Protein AF-A0A7S2LQ22-F1 (afdb_monomer_lite)

Organism: NCBI:txid1333877

Structure (mmCIF, N/CA/C/O backbone):
data_AF-A0A7S2LQ22-F1
#
_entry.id   AF-A0A7S2LQ22-F1
#
loop_
_atom_site.group_PDB
_atom_site.id
_atom_site.type_symbol
_atom_site.label_atom_id
_atom_site.label_alt_id
_atom_site.label_comp_id
_atom_site.label_asym_id
_atom_site.label_entity_id
_atom_site.label_seq_id
_atom_site.pdbx_PDB_ins_code
_atom_site.Cartn_x
_atom_site.Cartn_y
_atom_site.Cartn_z
_atom_site.occupancy
_atom_site.B_iso_or_equiv
_atom_site.auth_seq_id
_atom_site.auth_comp_id
_atom_site.auth_asym_id
_atom_site.auth_atom_id
_atom_site.pdbx_PDB_model_num
ATOM 1 N N . SER A 1 1 ? 17.410 -43.549 30.456 1.00 51.75 1 SER A N 1
ATOM 2 C CA . SER A 1 1 ? 17.381 -44.488 29.316 1.00 51.75 1 SER A CA 1
ATOM 3 C C . SER A 1 1 ? 17.413 -43.729 27.994 1.00 51.75 1 SER A C 1
ATOM 5 O O . SER A 1 1 ? 16.433 -43.085 27.646 1.00 51.75 1 SER A O 1
ATOM 7 N N . ARG A 1 2 ? 18.562 -43.700 27.299 1.00 40.56 2 ARG A N 1
ATOM 8 C CA . ARG A 1 2 ? 18.743 -43.006 26.007 1.00 40.56 2 ARG A CA 1
ATOM 9 C C . ARG A 1 2 ? 18.537 -44.000 24.862 1.00 40.56 2 ARG A C 1
ATOM 11 O O . ARG A 1 2 ? 19.305 -44.945 24.736 1.00 40.56 2 ARG A O 1
ATOM 18 N N . VAL A 1 3 ? 17.519 -43.774 24.034 1.00 49.09 3 VAL A N 1
ATOM 19 C CA . VAL A 1 3 ? 17.229 -44.588 22.845 1.00 49.09 3 VAL A CA 1
ATOM 20 C C . VAL A 1 3 ? 17.993 -44.007 21.654 1.00 49.09 3 VAL A C 1
ATOM 22 O O . VAL A 1 3 ? 17.661 -42.935 21.148 1.00 49.09 3 VAL A O 1
ATOM 25 N N . ALA A 1 4 ? 19.043 -44.702 21.218 1.00 48.47 4 ALA A N 1
ATOM 26 C CA . ALA A 1 4 ? 19.794 -44.368 20.015 1.00 48.47 4 ALA A CA 1
ATOM 27 C C . ALA A 1 4 ? 18.997 -44.796 18.769 1.00 48.47 4 ALA A C 1
ATOM 29 O O . ALA A 1 4 ? 18.819 -45.983 18.509 1.00 48.47 4 ALA A O 1
ATOM 30 N N . ARG A 1 5 ? 18.504 -43.830 17.983 1.00 52.47 5 ARG A N 1
ATOM 31 C CA . ARG A 1 5 ? 17.886 -44.100 16.674 1.00 52.47 5 ARG A CA 1
ATOM 32 C C . ARG A 1 5 ? 18.973 -44.302 15.618 1.00 52.47 5 ARG A C 1
ATOM 34 O O . ARG A 1 5 ? 19.646 -43.350 15.221 1.00 52.47 5 ARG A O 1
ATOM 41 N N . ALA A 1 6 ? 19.109 -45.541 15.152 1.00 53.66 6 ALA A N 1
ATOM 42 C CA . ALA A 1 6 ? 19.945 -45.910 14.018 1.00 53.66 6 ALA A CA 1
ATOM 43 C C . ALA A 1 6 ? 19.446 -45.221 12.734 1.00 53.66 6 ALA A C 1
ATOM 45 O O . ALA A 1 6 ? 18.286 -45.352 12.340 1.00 53.66 6 ALA A O 1
ATOM 46 N N . ARG A 1 7 ? 20.327 -44.456 12.082 1.00 56.34 7 ARG A N 1
ATOM 47 C CA . ARG A 1 7 ? 20.060 -43.831 10.782 1.00 56.34 7 ARG A CA 1
ATOM 48 C C . ARG A 1 7 ? 20.244 -44.880 9.686 1.00 56.34 7 ARG A C 1
ATOM 50 O O . ARG A 1 7 ? 21.372 -45.263 9.384 1.00 56.34 7 ARG A O 1
ATOM 57 N N . GLY A 1 8 ? 19.136 -45.332 9.100 1.00 59.38 8 GLY A N 1
ATOM 58 C CA . GLY A 1 8 ? 19.136 -46.225 7.942 1.00 59.38 8 GLY A CA 1
ATOM 59 C C . GLY A 1 8 ? 19.856 -45.586 6.753 1.00 59.38 8 GLY A C 1
ATOM 60 O O . GLY A 1 8 ? 19.460 -44.524 6.268 1.00 59.38 8 GLY A O 1
ATOM 61 N N . ARG A 1 9 ? 20.937 -46.227 6.300 1.00 55.50 9 ARG A N 1
ATOM 62 C CA . ARG A 1 9 ? 21.641 -45.873 5.065 1.00 55.50 9 ARG A CA 1
ATOM 63 C C . ARG A 1 9 ? 20.739 -46.222 3.882 1.00 55.50 9 ARG A C 1
ATOM 65 O O . ARG A 1 9 ? 20.294 -47.360 3.763 1.00 55.50 9 ARG A O 1
ATOM 72 N N . ARG A 1 10 ? 20.454 -45.244 3.019 1.00 58.12 10 ARG A N 1
ATOM 73 C CA . ARG A 1 10 ? 19.756 -45.499 1.753 1.00 58.12 10 ARG A CA 1
ATOM 74 C C . ARG A 1 10 ? 20.668 -46.305 0.819 1.00 58.12 10 ARG A C 1
ATOM 76 O O . ARG A 1 10 ? 21.851 -45.969 0.732 1.00 58.12 10 ARG A O 1
ATOM 83 N N . PRO A 1 11 ? 20.140 -47.325 0.125 1.00 67.94 11 PRO A N 1
ATOM 84 C CA . PRO A 1 11 ? 20.905 -48.076 -0.860 1.00 67.94 11 PRO A CA 1
ATOM 85 C C . PRO A 1 11 ? 21.249 -47.204 -2.083 1.00 67.94 11 PRO A C 1
ATOM 87 O O . PRO A 1 11 ? 20.520 -46.251 -2.388 1.00 67.94 11 PRO A O 1
ATOM 90 N N . PRO A 1 12 ? 22.363 -47.505 -2.774 1.00 66.88 12 PRO A N 1
ATOM 91 C CA . PRO A 1 12 ? 22.791 -46.779 -3.964 1.00 66.88 12 PRO A CA 1
ATOM 92 C C . PRO A 1 12 ? 21.793 -46.962 -5.115 1.00 66.88 12 PRO A C 1
ATOM 94 O O . PRO A 1 12 ? 21.269 -48.052 -5.340 1.00 66.88 12 PRO A O 1
ATOM 97 N N . ARG A 1 13 ? 21.525 -45.871 -5.842 1.00 64.69 13 ARG A N 1
ATOM 98 C CA . ARG A 1 13 ? 20.718 -45.883 -7.070 1.00 64.69 13 ARG A CA 1
ATOM 99 C C . ARG A 1 13 ? 21.452 -46.663 -8.160 1.00 64.69 13 ARG A C 1
ATOM 101 O O . ARG A 1 13 ? 22.633 -46.414 -8.394 1.00 64.69 13 ARG A O 1
ATOM 108 N N . ALA A 1 14 ? 20.732 -47.564 -8.822 1.00 69.25 14 ALA A N 1
ATOM 109 C CA . ALA A 1 14 ? 21.214 -48.261 -10.007 1.00 69.25 14 ALA A CA 1
ATOM 110 C C . ALA A 1 14 ? 21.459 -47.268 -11.165 1.00 69.25 14 ALA A C 1
ATOM 112 O O . ALA A 1 14 ? 20.721 -46.284 -11.274 1.00 69.25 14 ALA A O 1
ATOM 113 N 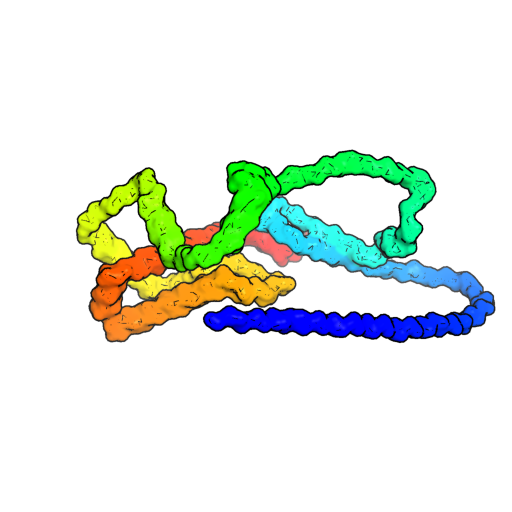N . PRO A 1 15 ? 22.484 -47.498 -12.003 1.00 70.88 15 PRO A N 1
ATOM 114 C CA . PRO A 1 15 ? 22.757 -46.680 -13.179 1.00 70.88 15 PRO A CA 1
ATOM 115 C C . PRO A 1 15 ? 21.704 -46.909 -14.272 1.00 70.88 15 PRO A C 1
ATOM 117 O O . PRO A 1 15 ? 21.316 -48.045 -14.546 1.00 70.88 15 PRO A O 1
ATOM 120 N N . ASP A 1 16 ? 21.257 -45.818 -14.896 1.00 69.06 16 ASP A N 1
ATOM 121 C CA . ASP A 1 16 ? 20.294 -45.849 -15.997 1.00 69.06 16 ASP A CA 1
ATOM 122 C C . ASP A 1 16 ? 20.891 -46.527 -17.250 1.00 69.06 16 ASP A C 1
ATOM 124 O O . ASP A 1 16 ? 22.066 -46.311 -17.572 1.00 69.06 16 ASP A O 1
ATOM 128 N N . PRO A 1 17 ? 20.104 -47.323 -17.997 1.00 68.38 17 PRO A N 1
ATOM 129 C CA . PRO A 1 17 ? 20.570 -47.981 -19.210 1.00 68.38 17 PRO A CA 1
ATOM 130 C C . PRO A 1 17 ? 20.819 -46.972 -20.340 1.00 68.38 17 PRO A C 1
ATOM 132 O O . PRO A 1 17 ? 19.957 -46.172 -20.713 1.00 68.38 17 PRO A O 1
ATOM 135 N N . VAL A 1 18 ? 22.018 -47.058 -20.916 1.00 66.06 18 VAL A N 1
ATOM 136 C CA . VAL A 1 18 ? 22.476 -46.278 -22.070 1.00 66.06 18 VAL A CA 1
ATOM 137 C C . VAL A 1 18 ? 21.613 -46.612 -23.291 1.00 66.06 18 VAL A C 1
ATOM 139 O O . VAL A 1 18 ? 21.578 -47.751 -23.753 1.00 66.06 18 VAL A O 1
ATOM 142 N N . ARG A 1 19 ? 20.905 -45.611 -23.829 1.00 62.31 19 ARG A N 1
ATOM 143 C CA . ARG A 1 19 ? 20.154 -45.741 -25.087 1.00 62.31 19 ARG A CA 1
ATOM 144 C C . ARG A 1 19 ? 21.118 -45.834 -26.280 1.00 62.31 19 ARG A C 1
ATOM 146 O O . ARG A 1 19 ? 21.998 -44.981 -26.392 1.00 62.31 19 ARG A O 1
ATOM 153 N N . PRO A 1 20 ? 20.932 -46.788 -27.208 1.00 56.88 20 PRO A N 1
ATOM 154 C CA . PRO A 1 20 ? 21.746 -46.873 -28.413 1.00 56.88 20 PRO A CA 1
ATOM 155 C C . PRO A 1 20 ? 21.429 -45.724 -29.380 1.00 56.88 20 PRO A C 1
ATOM 157 O O . PRO A 1 20 ? 20.271 -45.449 -29.705 1.00 56.88 20 PRO A O 1
ATOM 160 N N . LEU A 1 21 ? 22.488 -45.064 -29.852 1.00 52.94 21 LEU A N 1
ATOM 161 C CA . LEU A 1 21 ? 22.457 -44.086 -30.934 1.00 52.94 21 LEU A CA 1
ATOM 162 C C . LEU A 1 21 ? 22.113 -44.804 -32.244 1.00 52.94 21 LEU A C 1
ATOM 164 O O . LEU A 1 21 ? 22.942 -45.488 -32.838 1.00 52.94 21 LEU A O 1
ATOM 168 N N . GLY A 1 22 ? 20.867 -44.652 -32.689 1.00 50.84 22 GLY A N 1
ATOM 169 C CA . GLY A 1 22 ? 20.432 -45.102 -34.005 1.00 50.84 22 GLY A CA 1
ATOM 170 C C . GLY A 1 22 ? 21.123 -44.299 -35.105 1.00 50.84 22 GLY A C 1
ATOM 171 O O . GLY A 1 22 ? 20.727 -43.173 -35.403 1.00 50.84 22 GLY A O 1
ATOM 172 N N . VAL A 1 23 ? 22.136 -44.898 -35.728 1.00 55.28 23 VAL A N 1
ATOM 173 C CA . VAL A 1 23 ? 22.761 -44.416 -36.962 1.00 55.28 23 VAL A CA 1
ATOM 174 C C . VAL A 1 23 ? 21.763 -44.608 -38.104 1.00 55.28 23 VAL A C 1
ATOM 176 O O . VAL A 1 23 ? 21.587 -45.706 -38.626 1.00 55.28 23 VAL A O 1
ATOM 179 N N . ARG A 1 24 ? 21.070 -43.535 -38.495 1.00 50.53 24 ARG A N 1
ATOM 180 C CA . ARG A 1 24 ? 20.314 -43.491 -39.753 1.00 50.53 24 ARG A CA 1
ATOM 181 C C . ARG A 1 24 ? 21.223 -42.956 -40.851 1.00 50.53 24 ARG A C 1
ATOM 183 O O . ARG A 1 24 ? 21.415 -41.749 -40.967 1.00 50.53 24 ARG A O 1
ATOM 190 N N . GLY A 1 25 ? 21.754 -43.867 -41.662 1.00 49.75 25 GLY A N 1
ATOM 191 C CA . GLY A 1 25 ? 22.365 -43.532 -42.943 1.00 49.75 25 GLY A CA 1
ATOM 192 C C . GLY A 1 25 ? 21.329 -42.897 -43.871 1.00 49.75 25 GLY A C 1
ATOM 193 O O . GLY A 1 25 ? 20.278 -43.482 -44.134 1.00 49.75 25 GLY A O 1
ATOM 194 N N . ARG A 1 26 ? 21.612 -41.687 -44.358 1.00 46.59 26 ARG A N 1
ATOM 195 C CA . ARG A 1 26 ? 20.915 -41.100 -45.505 1.00 46.59 26 ARG A CA 1
ATOM 196 C C . ARG A 1 26 ? 21.861 -41.097 -46.692 1.00 46.59 26 ARG A C 1
ATOM 198 O O . ARG A 1 26 ? 22.950 -40.535 -46.629 1.00 46.59 26 ARG A O 1
ATOM 205 N N . ALA A 1 27 ? 21.408 -41.760 -47.748 1.00 47.09 27 ALA A N 1
ATOM 206 C CA . ALA A 1 27 ? 22.045 -41.826 -49.046 1.00 47.09 27 ALA A CA 1
ATOM 207 C C . ALA A 1 27 ? 22.253 -40.421 -49.633 1.00 47.09 27 ALA A C 1
ATOM 209 O O . ALA A 1 27 ? 21.374 -39.559 -49.568 1.00 47.09 27 ALA A O 1
ATOM 210 N N . ALA A 1 28 ? 23.431 -40.217 -50.214 1.00 54.66 28 ALA A N 1
ATOM 211 C CA . ALA A 1 28 ? 23.800 -39.017 -50.940 1.00 54.66 28 ALA A CA 1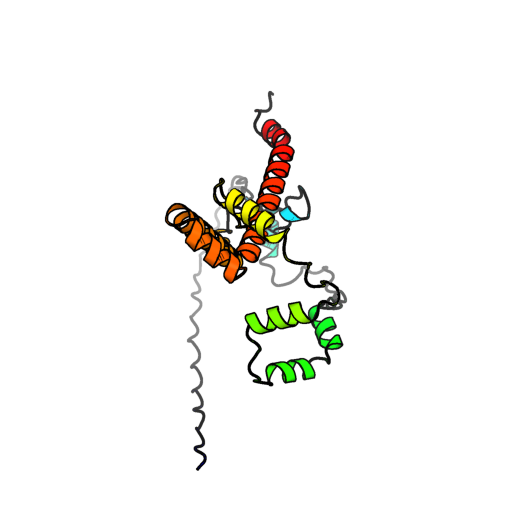
ATOM 212 C C . ALA A 1 28 ? 23.161 -39.033 -52.336 1.00 54.66 28 ALA A C 1
ATOM 214 O O . ALA A 1 28 ? 23.692 -39.626 -53.272 1.00 54.66 28 ALA A O 1
ATOM 215 N N . THR A 1 29 ? 22.033 -38.349 -52.498 1.00 49.75 29 THR A N 1
ATOM 216 C CA . THR A 1 29 ? 21.549 -37.931 -53.818 1.00 49.75 29 THR A CA 1
ATOM 217 C C . THR A 1 29 ? 22.242 -36.630 -54.214 1.00 49.75 29 THR A C 1
ATOM 219 O O . THR A 1 29 ? 21.947 -35.564 -53.673 1.00 49.75 29 THR A O 1
ATOM 222 N N . ARG A 1 30 ? 23.169 -36.724 -55.176 1.00 52.97 30 ARG A N 1
ATOM 223 C CA . ARG A 1 30 ? 23.654 -35.597 -55.987 1.00 52.97 30 ARG A CA 1
ATOM 224 C C . ARG A 1 30 ? 22.471 -35.047 -56.796 1.00 52.97 30 ARG A C 1
ATOM 226 O O . ARG A 1 30 ? 22.134 -35.588 -57.840 1.00 52.97 30 ARG A O 1
ATOM 233 N N . GLY A 1 31 ? 21.835 -33.997 -56.288 1.00 41.50 31 GLY A N 1
ATOM 234 C CA . GLY A 1 31 ? 20.813 -33.211 -56.980 1.00 41.50 31 GLY A CA 1
ATOM 235 C C . GLY A 1 31 ? 21.253 -31.751 -57.014 1.00 41.50 31 GLY A C 1
ATOM 236 O O . GLY A 1 31 ? 21.783 -31.251 -56.024 1.00 41.50 31 GLY A O 1
ATOM 237 N N . GLY A 1 32 ? 21.121 -31.114 -58.176 1.00 43.34 32 GLY A N 1
ATOM 238 C CA . GLY A 1 32 ? 21.743 -29.838 -58.521 1.00 43.34 32 GLY A CA 1
ATOM 239 C C . GLY A 1 32 ? 21.498 -28.684 -57.545 1.00 43.34 32 GLY A C 1
ATOM 240 O O . GLY A 1 32 ? 20.493 -28.624 -56.837 1.00 43.34 32 GLY A O 1
ATOM 241 N N . ARG A 1 33 ? 22.438 -27.729 -57.557 1.00 47.06 33 ARG A N 1
ATOM 242 C CA . ARG A 1 33 ? 22.305 -26.401 -56.943 1.00 47.06 33 ARG A CA 1
ATOM 243 C C . ARG A 1 33 ? 21.147 -25.652 -57.609 1.00 47.06 33 ARG A C 1
ATOM 245 O O . ARG A 1 33 ? 21.350 -24.833 -58.497 1.00 47.06 33 ARG A O 1
ATOM 252 N N . VAL A 1 34 ? 19.932 -25.914 -57.153 1.00 47.34 34 VAL A N 1
ATOM 253 C CA . VAL A 1 34 ? 18.860 -24.928 -57.227 1.00 47.34 34 VAL A CA 1
ATOM 254 C C . VAL A 1 34 ? 19.227 -23.888 -56.178 1.00 47.34 34 VAL A C 1
ATOM 256 O O . VAL A 1 34 ? 19.298 -24.209 -54.990 1.00 47.34 34 VAL A O 1
ATOM 259 N N . GLN A 1 35 ? 19.554 -22.668 -56.606 1.00 48.62 35 GLN A N 1
ATOM 260 C CA . GLN A 1 35 ? 19.629 -21.542 -55.683 1.00 48.62 35 GLN A CA 1
ATOM 261 C C . GLN A 1 35 ? 18.245 -21.428 -55.044 1.00 48.62 35 GLN A C 1
ATOM 263 O O . GLN A 1 35 ? 17.285 -21.024 -55.697 1.00 48.62 35 GLN A O 1
ATOM 268 N N . ALA A 1 36 ? 18.120 -21.889 -53.797 1.00 49.91 36 ALA A N 1
ATOM 269 C CA . ALA A 1 36 ? 16.921 -21.645 -53.022 1.00 49.91 36 ALA A CA 1
ATOM 270 C C . ALA A 1 36 ? 16.709 -20.125 -53.018 1.00 49.91 36 ALA A C 1
ATOM 272 O O . ALA A 1 36 ? 17.682 -19.401 -52.775 1.00 49.91 36 ALA A O 1
ATOM 273 N N . PRO A 1 37 ? 15.491 -19.631 -53.305 1.00 50.59 37 PRO A N 1
ATOM 274 C CA . PRO A 1 37 ? 15.211 -18.214 -53.154 1.00 50.59 37 PRO A CA 1
ATOM 275 C C . PRO A 1 37 ? 15.652 -17.832 -51.746 1.00 50.59 37 PRO A C 1
ATOM 277 O O . PRO A 1 37 ? 15.373 -18.580 -50.801 1.00 50.59 37 PRO A O 1
ATOM 280 N N . LEU A 1 38 ? 16.395 -16.729 -51.629 1.00 51.81 38 LEU A N 1
ATOM 281 C CA . LEU A 1 38 ? 16.708 -16.087 -50.360 1.00 51.81 38 LEU A CA 1
ATOM 282 C C . LEU A 1 38 ? 15.371 -15.878 -49.648 1.00 51.81 38 LEU A C 1
ATOM 284 O O . LEU A 1 38 ? 14.683 -14.889 -49.872 1.00 51.81 38 LEU A O 1
ATOM 288 N N . ARG A 1 39 ? 14.948 -16.864 -48.850 1.00 51.25 39 ARG A N 1
ATOM 289 C CA . ARG A 1 39 ? 13.863 -16.691 -47.903 1.00 51.25 39 ARG A CA 1
ATOM 290 C C . ARG A 1 39 ? 14.374 -15.569 -47.031 1.00 51.25 39 ARG A C 1
ATOM 292 O O . ARG A 1 39 ? 15.358 -15.774 -46.323 1.00 51.25 39 ARG A O 1
ATOM 299 N N . GLU A 1 40 ? 13.757 -14.399 -47.143 1.00 55.56 40 GLU A N 1
ATOM 300 C CA . GLU A 1 40 ? 13.860 -13.347 -46.147 1.00 55.56 40 GLU A CA 1
ATOM 301 C C . GLU A 1 40 ? 13.564 -14.019 -44.808 1.00 55.56 40 GLU A C 1
ATOM 303 O O . GLU A 1 40 ? 12.418 -14.316 -44.465 1.00 55.56 40 GLU A O 1
ATOM 308 N N . ALA A 1 41 ? 14.622 -14.428 -44.111 1.00 56.06 41 ALA A N 1
ATOM 309 C CA . ALA A 1 41 ? 14.508 -15.090 -42.836 1.00 56.06 41 ALA A CA 1
ATOM 310 C C . ALA A 1 41 ? 13.978 -14.010 -41.904 1.00 56.06 41 ALA A C 1
ATOM 312 O O . ALA A 1 41 ? 14.727 -13.125 -41.502 1.00 56.06 41 ALA A O 1
ATOM 313 N N . MET A 1 42 ? 12.668 -14.019 -41.649 1.00 54.41 42 MET A N 1
ATOM 314 C CA . MET A 1 42 ? 12.042 -13.050 -40.761 1.00 54.41 42 MET A CA 1
ATOM 315 C C . MET A 1 42 ? 12.721 -13.155 -39.396 1.00 54.41 42 MET A C 1
ATOM 317 O O . MET A 1 42 ? 12.511 -14.110 -38.646 1.00 54.41 42 MET A O 1
ATOM 321 N N . PHE A 1 43 ? 13.584 -12.190 -39.095 1.00 64.94 43 PHE A N 1
ATOM 322 C CA . PHE A 1 43 ? 14.260 -12.107 -37.815 1.00 64.94 43 PHE A CA 1
ATOM 323 C C . PHE A 1 43 ? 13.230 -11.719 -36.760 1.00 64.94 43 PHE A C 1
ATOM 325 O O . PHE A 1 43 ? 12.541 -10.706 -36.882 1.00 64.94 43 PHE A O 1
ATOM 332 N N . ALA A 1 44 ? 13.109 -12.528 -35.712 1.00 65.75 44 ALA A N 1
ATOM 333 C CA . ALA A 1 44 ? 12.200 -12.221 -34.623 1.00 65.75 44 ALA A CA 1
ATOM 334 C C . ALA A 1 44 ? 12.920 -11.318 -33.618 1.00 65.75 44 ALA A C 1
ATOM 336 O O . ALA A 1 44 ? 13.866 -11.737 -32.951 1.00 65.75 44 ALA A O 1
ATOM 337 N N . LEU A 1 45 ? 12.461 -10.075 -33.474 1.00 67.62 45 LEU A N 1
ATOM 338 C CA . LEU A 1 45 ? 12.877 -9.217 -32.368 1.00 67.62 45 LEU A CA 1
ATOM 339 C C . LEU A 1 45 ? 12.132 -9.643 -31.105 1.00 67.62 45 LEU A C 1
ATOM 341 O O . LEU A 1 45 ? 10.922 -9.455 -30.979 1.00 67.62 45 LEU A O 1
ATOM 345 N N . ARG A 1 46 ? 12.858 -10.203 -30.138 1.00 70.19 46 ARG A N 1
ATOM 346 C CA . ARG A 1 46 ? 12.316 -10.498 -28.814 1.00 70.19 46 ARG A CA 1
ATOM 347 C C . ARG A 1 46 ? 12.732 -9.392 -27.855 1.00 70.19 46 ARG A C 1
ATOM 349 O O . ARG A 1 46 ? 13.910 -9.235 -27.547 1.00 70.19 46 ARG A O 1
ATOM 356 N N . LYS A 1 47 ? 11.762 -8.623 -27.363 1.00 71.38 47 LYS A N 1
ATOM 357 C CA . LYS A 1 47 ? 11.999 -7.620 -26.317 1.00 71.38 47 LYS A CA 1
ATOM 358 C C . LYS A 1 47 ? 12.483 -8.315 -25.043 1.00 71.38 47 LYS A C 1
ATOM 360 O O . LYS A 1 47 ? 11.815 -9.234 -24.562 1.00 71.38 47 LYS A O 1
ATOM 365 N N . ILE A 1 48 ? 13.616 -7.881 -24.490 1.00 71.25 48 ILE A N 1
ATOM 366 C CA . ILE A 1 48 ? 14.068 -8.378 -23.190 1.00 71.25 48 ILE A CA 1
ATOM 367 C C . ILE A 1 48 ? 13.383 -7.551 -22.110 1.00 71.25 48 ILE A C 1
ATOM 369 O O . ILE A 1 48 ? 13.538 -6.331 -22.053 1.00 71.25 48 ILE A O 1
ATOM 373 N N . ASN A 1 49 ? 12.635 -8.209 -21.230 1.00 65.31 49 ASN A N 1
ATOM 374 C CA . ASN A 1 49 ? 12.088 -7.540 -20.060 1.00 65.31 49 ASN A CA 1
ATOM 375 C C . ASN A 1 49 ? 13.094 -7.598 -18.902 1.00 65.31 49 ASN A C 1
ATOM 377 O O . ASN A 1 49 ? 13.008 -8.468 -18.041 1.00 65.31 49 ASN A O 1
ATOM 381 N N . ASN A 1 50 ? 14.063 -6.681 -18.902 1.00 62.59 50 ASN A N 1
ATOM 382 C CA . ASN A 1 50 ? 15.059 -6.561 -17.832 1.00 62.59 50 ASN A CA 1
ATOM 383 C C . ASN A 1 50 ? 14.550 -5.769 -16.605 1.00 62.59 50 ASN A C 1
ATOM 385 O O . ASN A 1 50 ? 15.340 -5.457 -15.720 1.00 62.59 50 ASN A O 1
ATOM 389 N N . ASN A 1 51 ? 13.260 -5.398 -16.543 1.00 55.25 51 ASN A N 1
ATOM 390 C CA . ASN A 1 51 ? 12.674 -4.522 -15.510 1.00 55.25 51 ASN A CA 1
ATOM 391 C C . ASN A 1 51 ? 13.372 -3.150 -15.334 1.00 55.25 51 ASN A C 1
ATOM 393 O O . ASN A 1 51 ? 13.105 -2.437 -14.370 1.00 55.25 51 ASN A O 1
ATOM 397 N N . TYR A 1 52 ? 14.243 -2.733 -16.261 1.00 58.00 52 TYR A N 1
ATOM 398 C CA . TYR A 1 52 ? 14.902 -1.420 -16.211 1.00 58.00 52 TYR A CA 1
ATOM 399 C C . TYR A 1 52 ? 13.963 -0.243 -16.507 1.00 58.00 52 TYR A C 1
ATOM 401 O O . TYR A 1 52 ? 14.345 0.901 -16.266 1.00 58.00 52 TYR A O 1
ATOM 409 N N . SER A 1 53 ? 12.742 -0.499 -16.989 1.00 54.97 53 SER A N 1
ATOM 410 C CA . SER A 1 53 ? 11.743 0.539 -17.281 1.00 54.97 53 SER A CA 1
ATOM 411 C C . SER A 1 53 ? 11.457 1.443 -16.085 1.00 54.97 53 SER A C 1
ATOM 413 O O . SER A 1 53 ? 11.169 2.622 -16.267 1.00 54.97 53 SER A O 1
ATOM 415 N N . ASP A 1 54 ? 11.583 0.907 -14.873 1.00 55.75 54 ASP A N 1
ATOM 416 C CA . ASP A 1 54 ? 11.209 1.616 -13.652 1.00 55.75 54 ASP A CA 1
ATOM 417 C C . ASP A 1 54 ? 12.284 2.626 -13.211 1.00 55.75 54 ASP A C 1
ATOM 419 O O . ASP A 1 54 ? 11.990 3.529 -12.430 1.00 55.75 54 ASP A O 1
ATOM 423 N N . PHE A 1 55 ? 13.521 2.511 -13.722 1.00 55.81 55 PHE A N 1
ATOM 424 C CA . PHE A 1 55 ? 14.659 3.323 -13.264 1.00 55.81 55 PHE A CA 1
ATOM 425 C C . PHE A 1 55 ? 15.534 3.931 -14.377 1.00 55.81 55 PHE A C 1
ATOM 427 O O . PHE A 1 55 ? 16.267 4.873 -14.092 1.00 55.81 55 PHE A O 1
ATOM 434 N N . ALA A 1 56 ? 15.480 3.447 -15.627 1.00 51.88 56 ALA A N 1
ATOM 435 C CA . ALA A 1 56 ? 16.441 3.813 -16.684 1.00 51.88 56 ALA A CA 1
ATOM 436 C C . ALA A 1 56 ? 15.838 4.467 -17.953 1.00 51.88 56 ALA A C 1
ATOM 438 O O . ALA A 1 56 ? 16.505 4.537 -18.986 1.00 51.88 56 ALA A O 1
ATOM 439 N N . GLY A 1 57 ? 14.607 4.987 -17.901 1.00 62.44 57 GLY A N 1
ATOM 440 C CA . GLY A 1 57 ? 14.031 5.794 -18.991 1.00 62.44 57 GLY A CA 1
ATOM 441 C C . GLY A 1 57 ? 13.580 5.001 -20.233 1.00 62.44 57 GLY A C 1
ATOM 442 O O . GLY A 1 57 ? 13.161 3.853 -20.129 1.00 62.44 57 GLY A O 1
ATOM 443 N N . THR A 1 58 ? 13.621 5.630 -21.419 1.00 60.84 58 THR A N 1
ATOM 444 C CA . THR A 1 58 ? 13.065 5.131 -22.705 1.00 60.84 58 THR A CA 1
ATOM 445 C C . THR A 1 58 ? 13.891 4.043 -23.397 1.00 60.84 58 THR A C 1
ATOM 447 O O . THR A 1 58 ? 13.579 3.652 -24.523 1.00 60.84 58 THR A O 1
ATOM 450 N N . ARG A 1 59 ? 14.952 3.541 -22.762 1.00 58.75 59 ARG A N 1
ATOM 451 C CA . ARG A 1 59 ? 15.824 2.538 -23.371 1.00 58.75 59 ARG A CA 1
ATOM 452 C C . ARG A 1 59 ? 15.101 1.190 -23.464 1.00 58.75 59 ARG A C 1
ATOM 454 O O . ARG A 1 59 ? 14.752 0.587 -22.453 1.00 58.75 59 ARG A O 1
ATOM 461 N N . SER A 1 60 ? 14.894 0.708 -24.686 1.00 64.38 60 SER A N 1
ATOM 462 C CA . SER A 1 60 ? 14.345 -0.619 -24.970 1.00 64.38 60 SER A CA 1
ATOM 463 C C . SER A 1 60 ? 15.436 -1.530 -25.523 1.00 64.38 60 SER A C 1
ATOM 465 O O . SER A 1 60 ? 15.891 -1.326 -26.648 1.00 64.38 60 SER A O 1
ATOM 467 N N . ASP A 1 61 ? 15.837 -2.537 -24.750 1.00 74.56 61 ASP A N 1
ATOM 468 C CA . ASP A 1 61 ? 16.764 -3.566 -25.219 1.00 74.56 61 ASP A CA 1
ATOM 469 C C . ASP A 1 61 ? 15.982 -4.689 -25.933 1.00 74.56 61 ASP A C 1
ATOM 471 O O . ASP A 1 61 ? 14.985 -5.220 -25.422 1.00 74.56 61 ASP A O 1
ATOM 475 N N . PHE A 1 62 ? 16.445 -5.075 -27.120 1.00 72.62 62 PHE A N 1
ATOM 476 C CA . PHE A 1 62 ? 15.890 -6.175 -27.908 1.00 72.62 62 PHE A CA 1
ATOM 477 C C . PHE A 1 62 ? 16.970 -7.220 -28.182 1.00 72.62 62 PHE A C 1
ATOM 479 O O . PHE A 1 62 ? 18.140 -6.884 -28.349 1.00 72.62 62 PHE A O 1
ATOM 486 N N . VAL A 1 63 ? 16.572 -8.488 -28.260 1.00 75.69 63 VAL A N 1
ATOM 487 C CA . VAL A 1 63 ? 17.412 -9.572 -28.783 1.00 75.69 63 VAL A CA 1
ATOM 488 C C . VAL A 1 63 ? 16.882 -9.953 -30.149 1.00 75.69 63 VAL A C 1
ATOM 490 O O . VAL A 1 63 ? 15.707 -10.292 -30.291 1.00 75.69 63 VAL A O 1
ATOM 493 N N . VAL A 1 64 ? 17.760 -9.924 -31.146 1.00 76.06 64 VAL A N 1
ATOM 494 C CA . VAL A 1 64 ? 17.481 -10.487 -32.465 1.00 76.06 64 VAL A CA 1
ATOM 495 C C . VAL A 1 64 ? 17.591 -12.008 -32.350 1.00 76.06 64 VAL A C 1
ATOM 497 O O . VAL A 1 64 ? 18.661 -12.543 -32.070 1.00 76.06 64 VAL A O 1
ATOM 500 N N . VAL A 1 65 ? 16.477 -12.715 -32.520 1.00 70.19 65 VAL A N 1
ATOM 501 C CA . VAL A 1 65 ? 16.409 -14.181 -32.486 1.00 70.19 65 VAL A CA 1
ATOM 502 C C . VAL A 1 65 ? 16.280 -14.702 -33.918 1.00 70.19 65 VAL A C 1
ATOM 504 O O . VAL A 1 65 ? 15.521 -14.159 -34.718 1.00 70.19 65 VAL A O 1
ATOM 507 N N . GLY A 1 66 ? 17.013 -15.771 -34.242 1.00 65.44 66 GLY A N 1
ATOM 508 C CA . GLY A 1 66 ? 16.963 -16.408 -35.563 1.00 65.44 66 GLY A CA 1
ATOM 509 C C . GLY A 1 66 ? 17.930 -15.826 -36.597 1.00 65.44 66 GLY A C 1
ATOM 510 O O . GLY A 1 66 ? 17.889 -16.247 -37.748 1.00 65.44 66 GLY A O 1
ATOM 511 N N . HIS A 1 67 ? 18.821 -14.907 -36.205 1.00 67.81 67 HIS A N 1
ATOM 512 C CA . HIS A 1 67 ? 19.906 -14.470 -37.084 1.00 67.81 67 HIS A CA 1
ATOM 513 C C . HIS A 1 67 ? 20.881 -15.638 -37.327 1.00 67.81 67 HIS A C 1
ATOM 515 O O . HIS A 1 67 ? 21.313 -16.262 -36.349 1.00 67.81 67 HIS A O 1
ATOM 521 N N . PRO A 1 68 ? 21.242 -15.962 -38.584 1.00 65.50 68 PRO A N 1
ATOM 522 C CA . PRO A 1 68 ? 22.109 -17.098 -38.888 1.00 65.50 68 PRO A CA 1
ATOM 523 C C . PRO A 1 68 ? 23.455 -17.009 -38.159 1.00 65.50 68 PRO A C 1
ATOM 525 O O . PRO A 1 68 ? 23.908 -18.015 -37.627 1.00 65.50 68 PRO A O 1
ATOM 528 N N . GLU A 1 69 ? 24.032 -15.814 -37.999 1.00 63.84 69 GLU A N 1
ATOM 529 C CA . GLU A 1 69 ? 25.271 -15.623 -37.221 1.00 63.84 69 GLU A CA 1
ATOM 530 C C . GLU A 1 69 ? 25.106 -15.934 -35.726 1.00 63.84 69 GLU A C 1
ATOM 532 O O . GLU A 1 69 ? 25.991 -16.520 -35.106 1.00 63.84 69 GLU A O 1
ATOM 537 N N . PHE A 1 70 ? 23.948 -15.614 -35.140 1.00 63.75 70 PHE A N 1
ATOM 538 C CA . PHE A 1 70 ? 23.668 -15.929 -33.737 1.00 63.75 70 PHE A CA 1
ATOM 539 C C . PHE A 1 70 ? 23.494 -17.441 -33.521 1.00 63.75 70 PHE A C 1
ATOM 541 O O . PHE A 1 70 ? 23.879 -17.979 -32.483 1.00 63.75 70 PHE A O 1
ATOM 548 N N . ASN A 1 71 ? 22.943 -18.143 -34.515 1.00 63.56 71 ASN A N 1
ATOM 549 C CA . ASN A 1 71 ? 22.828 -19.600 -34.494 1.00 63.56 71 ASN A CA 1
ATOM 550 C C . ASN A 1 71 ? 24.180 -20.292 -34.730 1.00 63.56 71 ASN A C 1
ATOM 552 O O . ASN A 1 71 ? 24.438 -21.320 -34.106 1.00 63.56 71 ASN A O 1
ATOM 556 N N . LEU A 1 72 ? 25.059 -19.713 -35.557 1.00 63.16 72 LEU A N 1
ATOM 557 C CA . LEU A 1 72 ? 26.429 -20.200 -35.756 1.00 63.16 72 LEU A CA 1
ATOM 558 C C . LEU A 1 72 ? 27.248 -20.146 -34.455 1.00 63.16 72 LEU A C 1
ATOM 560 O O . LEU A 1 72 ? 28.002 -21.074 -34.172 1.00 63.16 72 LEU A O 1
ATOM 564 N N . GLY A 1 73 ? 27.033 -19.128 -33.615 1.00 57.03 73 GLY A N 1
ATOM 565 C CA . GLY A 1 73 ? 27.706 -18.999 -32.317 1.00 57.03 73 GLY A CA 1
ATOM 566 C C . GLY A 1 73 ? 27.240 -19.976 -31.227 1.00 57.03 73 GLY A C 1
ATOM 567 O O . GLY A 1 73 ? 27.935 -20.144 -30.231 1.00 57.03 73 GLY A O 1
ATOM 568 N N . LYS A 1 74 ? 26.084 -20.641 -31.382 1.00 56.94 74 LYS A N 1
ATOM 569 C CA . LYS A 1 74 ? 25.584 -21.619 -30.392 1.00 56.94 74 LYS A CA 1
ATOM 570 C C . LYS A 1 74 ? 26.087 -23.046 -30.602 1.00 56.94 74 LYS A C 1
ATOM 572 O O . LYS A 1 74 ? 25.898 -23.872 -29.714 1.00 56.94 74 LYS A O 1
ATOM 577 N N . VAL A 1 75 ? 26.667 -23.340 -31.764 1.00 55.03 75 VAL A N 1
ATOM 578 C CA . VAL A 1 75 ? 27.032 -24.709 -32.167 1.00 55.03 75 VAL A CA 1
ATOM 579 C C . VAL A 1 75 ? 28.551 -24.903 -32.260 1.00 55.03 75 VAL A C 1
ATOM 581 O O . VAL A 1 75 ? 29.008 -26.009 -32.523 1.00 55.03 75 VAL A O 1
ATOM 584 N N . GLN A 1 76 ? 29.365 -23.878 -31.993 1.00 53.41 76 GLN A N 1
ATOM 585 C CA . GLN A 1 76 ? 30.812 -24.071 -31.916 1.00 53.41 76 GLN A CA 1
ATOM 586 C C . GLN A 1 76 ? 31.218 -24.565 -30.523 1.00 53.41 76 GLN A C 1
ATOM 588 O O . GLN A 1 76 ? 31.192 -23.826 -29.539 1.00 53.41 76 GLN A O 1
ATOM 593 N N . GLU A 1 77 ? 31.598 -25.842 -30.448 1.00 61.78 77 GLU A N 1
ATOM 594 C CA . GLU A 1 77 ? 32.449 -26.359 -29.379 1.00 61.78 77 GLU A CA 1
ATOM 595 C C . GLU A 1 77 ? 33.817 -25.663 -29.476 1.00 61.78 77 GLU A C 1
ATOM 597 O O . GLU A 1 77 ? 34.723 -26.125 -30.163 1.00 61.78 77 GLU A O 1
ATOM 602 N N . GLY A 1 78 ? 33.948 -24.508 -28.822 1.00 63.84 78 GLY A N 1
ATOM 603 C CA . GLY A 1 78 ? 35.203 -23.760 -28.729 1.00 63.84 78 GLY A CA 1
ATOM 604 C C . GLY A 1 78 ? 35.231 -22.460 -29.532 1.00 63.84 78 GLY A C 1
ATOM 605 O O . GLY A 1 78 ? 34.409 -22.215 -30.413 1.00 63.84 78 GLY A O 1
ATOM 606 N N . PHE A 1 79 ? 36.180 -21.595 -29.181 1.00 69.06 79 PHE A N 1
ATOM 607 C CA . PHE A 1 79 ? 36.406 -20.327 -29.866 1.00 69.06 79 PHE A CA 1
ATOM 608 C C . PHE A 1 79 ? 37.251 -20.552 -31.138 1.00 69.06 79 PHE A C 1
ATOM 610 O O . PHE A 1 79 ? 38.111 -21.436 -31.152 1.00 69.06 79 PHE A O 1
ATOM 617 N N . PRO A 1 80 ? 37.040 -19.786 -32.225 1.00 70.88 80 PRO A N 1
ATOM 618 C CA . PRO A 1 80 ? 37.865 -19.886 -33.427 1.00 70.88 80 PRO A CA 1
ATOM 619 C C . PRO A 1 80 ? 39.352 -19.623 -33.143 1.00 70.88 80 PRO A C 1
ATOM 621 O O . PRO A 1 80 ? 39.704 -18.766 -32.332 1.00 70.88 80 PRO A O 1
ATOM 624 N N . LYS A 1 81 ? 40.243 -20.302 -33.877 1.00 79.00 81 LYS A N 1
ATOM 625 C CA . LYS A 1 81 ? 41.699 -20.092 -33.799 1.00 79.00 81 LYS A CA 1
ATOM 626 C C . LYS A 1 81 ? 42.037 -18.625 -34.108 1.00 79.00 81 LYS A C 1
ATOM 628 O O . LYS A 1 81 ? 41.751 -18.154 -35.205 1.00 79.00 81 LYS A O 1
ATOM 633 N N . GLY A 1 82 ? 42.639 -17.919 -33.149 1.00 77.31 82 GLY A N 1
ATOM 634 C CA . GLY A 1 82 ? 42.944 -16.482 -33.236 1.00 77.31 82 GLY A CA 1
ATOM 635 C C . GLY A 1 82 ? 42.113 -15.598 -32.300 1.00 77.31 82 GLY A C 1
ATOM 636 O O . GLY A 1 82 ? 42.372 -14.401 -32.218 1.00 77.31 82 GLY A O 1
ATOM 637 N N . TRP A 1 83 ? 41.149 -16.172 -31.575 1.00 73.00 83 TRP A N 1
ATOM 638 C CA . TRP A 1 83 ? 40.526 -15.497 -30.440 1.00 73.00 83 TRP A CA 1
ATOM 639 C C . TRP A 1 83 ? 41.499 -15.416 -29.265 1.00 73.00 83 TRP A C 1
ATOM 641 O O . TRP A 1 83 ? 42.240 -16.359 -28.989 1.00 73.00 83 TRP A O 1
ATOM 651 N N . ASP A 1 84 ? 41.495 -14.276 -28.581 1.00 75.31 84 ASP A N 1
ATOM 652 C CA . ASP A 1 84 ? 42.262 -14.096 -27.356 1.00 75.31 84 ASP A CA 1
ATOM 653 C C . ASP A 1 84 ? 41.638 -14.941 -26.237 1.00 75.31 84 ASP A C 1
ATOM 655 O O . ASP A 1 84 ? 40.604 -14.598 -25.664 1.00 75.31 84 ASP A O 1
ATOM 659 N N . GLU A 1 85 ? 42.261 -16.083 -25.954 1.00 77.94 85 GLU A N 1
ATOM 660 C CA . GLU A 1 85 ? 41.901 -16.958 -24.838 1.00 77.94 85 GLU A CA 1
ATOM 661 C C . GLU A 1 85 ? 42.534 -16.509 -23.514 1.00 77.94 85 GLU A C 1
ATOM 663 O O . GLU A 1 85 ? 42.422 -17.213 -22.501 1.00 77.94 85 GLU A O 1
ATOM 668 N N . SER A 1 86 ? 43.218 -15.356 -23.487 1.00 82.50 86 SER A N 1
ATOM 669 C CA . SER A 1 86 ? 43.764 -14.834 -22.245 1.00 82.50 86 SER A CA 1
ATOM 670 C C . SER A 1 86 ? 42.627 -14.679 -21.237 1.00 82.50 86 SER A C 1
ATOM 672 O O . SER A 1 86 ? 41.617 -13.999 -21.442 1.00 82.50 86 SER A O 1
ATOM 674 N N . LYS A 1 87 ? 42.750 -15.400 -20.119 1.00 72.25 87 LYS A N 1
ATOM 675 C CA . LYS A 1 87 ? 41.780 -15.304 -19.034 1.00 72.25 87 LYS A CA 1
ATOM 676 C C . LYS A 1 87 ? 41.851 -13.881 -18.505 1.00 72.25 87 LYS A C 1
ATOM 678 O O . LYS A 1 87 ? 42.768 -13.546 -17.755 1.00 72.25 87 LYS A O 1
ATOM 683 N N . VAL A 1 88 ? 40.871 -13.058 -18.872 1.00 79.38 88 VAL A N 1
ATOM 684 C CA . VAL A 1 88 ? 40.682 -11.745 -18.259 1.00 79.38 88 VAL A CA 1
ATOM 685 C C . VAL A 1 88 ? 40.686 -11.961 -16.753 1.00 79.38 88 VAL A C 1
ATOM 687 O O . VAL A 1 88 ? 39.940 -12.798 -16.238 1.00 79.38 88 VAL A O 1
ATOM 690 N N . LYS A 1 89 ? 41.555 -11.235 -16.045 1.00 78.81 89 LYS A N 1
ATOM 691 C CA . LYS A 1 89 ? 41.661 -11.299 -14.587 1.00 78.81 89 LYS A CA 1
ATOM 692 C C . LYS A 1 89 ? 40.329 -10.855 -13.981 1.00 78.81 89 LYS A C 1
ATOM 694 O O . LYS A 1 89 ? 40.123 -9.679 -13.691 1.00 78.81 89 LYS A O 1
ATOM 699 N N . SER A 1 90 ? 39.404 -11.795 -13.799 1.00 71.94 90 SER A N 1
ATOM 700 C CA . SER A 1 90 ? 38.133 -11.527 -13.147 1.00 71.94 90 SER A CA 1
ATOM 701 C C . SER A 1 90 ? 38.395 -11.509 -11.650 1.00 71.94 90 SER A C 1
ATOM 703 O O . SER A 1 90 ? 38.466 -12.552 -10.999 1.00 71.94 90 SER A O 1
ATOM 705 N N . LEU A 1 91 ? 38.570 -10.319 -11.087 1.00 79.12 91 LEU A N 1
ATOM 706 C CA . LEU A 1 91 ? 38.407 -10.169 -9.650 1.00 79.12 91 LEU A CA 1
ATOM 707 C C . LEU A 1 91 ? 36.910 -10.358 -9.378 1.00 79.12 91 LEU A C 1
ATOM 709 O O . LEU A 1 91 ? 36.109 -9.586 -9.919 1.00 79.12 91 LEU A O 1
ATOM 713 N N . PRO A 1 92 ? 36.491 -11.392 -8.624 1.00 76.12 92 PRO A N 1
ATOM 714 C CA . PRO A 1 92 ? 35.084 -11.557 -8.304 1.00 76.12 92 PRO A CA 1
ATOM 715 C C . PRO A 1 92 ? 34.598 -10.262 -7.655 1.00 76.12 92 PRO A C 1
ATOM 717 O O . PRO A 1 92 ? 35.231 -9.742 -6.733 1.00 76.12 92 PRO A O 1
ATOM 720 N N . LYS A 1 93 ? 33.499 -9.700 -8.174 1.00 78.12 93 LYS A N 1
ATOM 721 C CA . LYS A 1 93 ? 32.912 -8.481 -7.609 1.00 78.12 93 LYS A CA 1
ATOM 722 C C . LYS A 1 93 ? 32.695 -8.711 -6.116 1.00 78.12 93 LYS A C 1
ATOM 724 O O . LYS A 1 93 ? 32.082 -9.710 -5.734 1.00 78.12 93 LYS A O 1
ATOM 729 N N . ARG A 1 94 ? 33.197 -7.795 -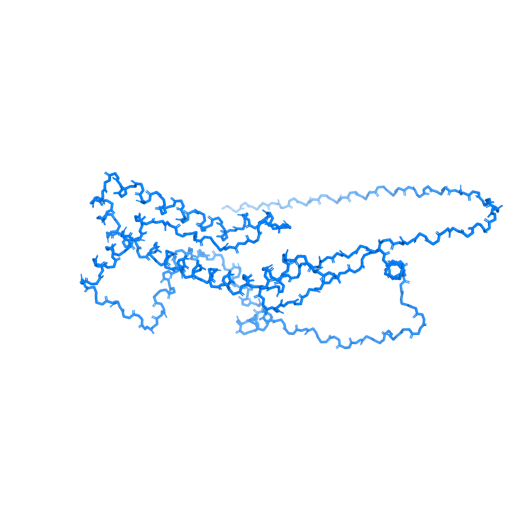5.279 1.00 79.94 94 ARG A N 1
ATOM 730 C CA . ARG A 1 94 ? 32.968 -7.847 -3.831 1.00 79.94 94 ARG A CA 1
ATOM 731 C C . ARG A 1 94 ? 31.464 -7.910 -3.591 1.00 79.94 94 ARG A C 1
ATOM 733 O O . ARG A 1 94 ? 30.721 -7.005 -3.965 1.00 79.94 94 ARG A O 1
ATOM 740 N N . SER A 1 95 ? 31.005 -9.025 -3.035 1.00 83.75 95 SER A N 1
ATOM 741 C CA . SER A 1 95 ? 29.597 -9.203 -2.710 1.00 83.75 95 SER A CA 1
ATOM 742 C C . SER A 1 95 ? 29.280 -8.379 -1.470 1.00 83.75 95 SER A C 1
ATOM 744 O O . SER A 1 95 ? 29.901 -8.584 -0.427 1.00 83.75 95 SER A O 1
ATOM 746 N N . LEU A 1 96 ? 28.270 -7.507 -1.544 1.00 81.62 96 LEU A N 1
ATOM 747 C CA . LEU A 1 96 ? 27.772 -6.764 -0.378 1.00 81.62 96 LEU A CA 1
ATOM 748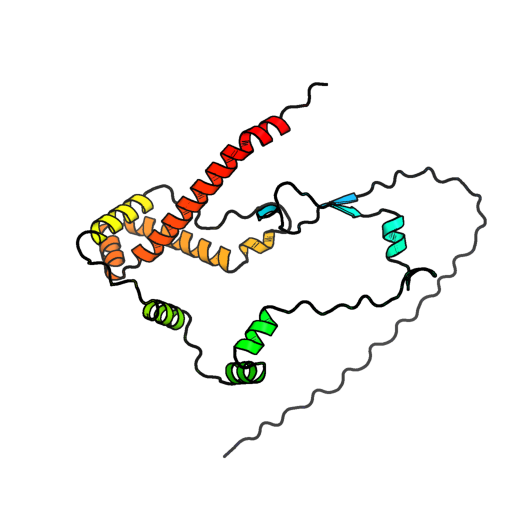 C C . LEU A 1 96 ? 27.378 -7.705 0.771 1.00 81.62 96 LEU A C 1
ATOM 750 O O . LEU A 1 96 ? 27.524 -7.359 1.944 1.00 81.62 96 LEU A O 1
ATOM 754 N N . VAL A 1 97 ? 26.898 -8.908 0.437 1.00 82.12 97 VAL A N 1
ATOM 755 C CA . VAL A 1 97 ? 26.583 -9.957 1.413 1.00 82.12 97 VAL A CA 1
ATOM 756 C C . VAL A 1 97 ? 27.862 -10.490 2.058 1.00 82.12 97 VAL A C 1
ATOM 758 O O . VAL A 1 97 ? 27.902 -10.637 3.276 1.00 82.12 97 VAL A O 1
ATOM 761 N N . GLY A 1 98 ? 28.919 -10.710 1.270 1.00 86.06 98 GLY A N 1
ATOM 762 C CA . GLY A 1 98 ? 30.237 -11.110 1.768 1.00 86.06 98 GLY A CA 1
ATOM 763 C C . GLY A 1 98 ? 30.845 -10.061 2.701 1.00 86.06 98 GLY A C 1
ATOM 764 O O . GLY A 1 98 ? 31.224 -10.385 3.823 1.00 86.06 98 GLY A O 1
ATOM 765 N N . ASP A 1 99 ? 30.831 -8.788 2.302 1.00 88.56 99 ASP A N 1
ATOM 766 C CA . ASP A 1 99 ? 31.332 -7.687 3.133 1.00 88.56 99 ASP A CA 1
ATOM 767 C C . ASP A 1 99 ? 30.510 -7.508 4.423 1.00 88.56 99 ASP A C 1
ATOM 769 O O . ASP A 1 99 ? 31.055 -7.145 5.467 1.00 88.56 99 ASP A O 1
ATOM 773 N N . ARG A 1 100 ? 29.191 -7.754 4.385 1.00 85.56 100 ARG A N 1
ATOM 774 C CA . ARG A 1 100 ? 28.338 -7.753 5.586 1.00 85.56 100 ARG A CA 1
ATOM 775 C C . ARG A 1 100 ? 28.638 -8.950 6.489 1.00 85.56 100 ARG A C 1
ATOM 777 O O . ARG A 1 100 ? 28.657 -8.799 7.709 1.00 85.56 100 ARG A O 1
ATOM 784 N N . MET A 1 101 ? 28.869 -10.127 5.912 1.00 90.62 101 MET A N 1
ATOM 785 C CA . MET A 1 101 ? 29.231 -11.324 6.669 1.00 90.62 101 MET A CA 1
ATOM 786 C C . MET A 1 101 ? 30.552 -11.099 7.406 1.00 90.62 101 MET A C 1
ATOM 788 O O . MET A 1 101 ? 30.599 -11.305 8.611 1.00 90.62 101 MET A O 1
ATOM 792 N N . ILE A 1 102 ? 31.573 -10.563 6.728 1.00 89.25 102 ILE A N 1
ATOM 793 C CA . ILE A 1 102 ? 32.861 -10.203 7.341 1.00 89.25 102 ILE A CA 1
ATOM 794 C C . ILE A 1 102 ? 32.661 -9.198 8.486 1.00 89.25 102 ILE A C 1
ATOM 796 O O . ILE A 1 102 ? 33.109 -9.448 9.601 1.00 89.25 102 ILE A O 1
ATOM 800 N N . ARG A 1 103 ? 31.909 -8.111 8.255 1.00 90.56 103 ARG A N 1
ATOM 801 C CA . ARG A 1 103 ? 31.630 -7.088 9.282 1.00 90.56 103 ARG A CA 1
ATOM 802 C C . ARG A 1 103 ? 30.882 -7.607 10.508 1.00 90.56 103 ARG A C 1
ATOM 804 O O . ARG A 1 103 ? 31.013 -7.036 11.580 1.00 90.56 103 ARG A O 1
ATOM 811 N N . THR A 1 104 ? 30.083 -8.661 10.361 1.00 87.75 104 THR A N 1
ATOM 812 C CA . THR A 1 104 ? 29.252 -9.204 11.449 1.00 87.75 104 THR A CA 1
ATOM 813 C C . THR A 1 104 ? 29.866 -10.437 12.123 1.00 87.75 104 THR A C 1
ATOM 815 O O . THR A 1 104 ? 29.133 -11.264 12.663 1.00 87.75 104 THR A O 1
ATOM 818 N N . GLY A 1 105 ? 31.198 -10.565 12.090 1.00 90.69 105 GLY A N 1
ATOM 819 C CA . GLY A 1 105 ? 31.935 -11.653 12.750 1.00 90.69 105 GLY A CA 1
ATOM 820 C C . GLY A 1 105 ? 32.262 -12.847 11.845 1.00 90.69 105 GLY A C 1
ATOM 821 O O . GLY A 1 105 ? 32.649 -13.910 12.324 1.00 90.69 105 GLY A O 1
ATOM 822 N N . GLY A 1 106 ? 32.110 -12.694 10.529 1.00 93.69 106 GLY A N 1
ATOM 823 C CA . GLY A 1 106 ? 32.460 -13.711 9.544 1.00 93.69 106 GLY A CA 1
ATOM 824 C C . GLY A 1 106 ? 31.488 -14.892 9.483 1.00 93.69 106 GLY A C 1
ATOM 825 O O . GLY A 1 106 ? 30.355 -14.853 9.967 1.00 93.69 106 GLY A O 1
ATOM 826 N N . HIS A 1 107 ? 31.938 -15.964 8.831 1.00 91.81 107 HIS A N 1
ATOM 827 C CA . HIS A 1 107 ? 31.123 -17.160 8.613 1.00 91.81 107 HIS A CA 1
ATOM 828 C C . HIS A 1 107 ? 30.806 -17.908 9.918 1.00 91.81 107 HIS A C 1
ATOM 830 O O . HIS A 1 107 ? 29.698 -18.414 10.075 1.00 91.81 107 HIS A O 1
ATOM 836 N N . GLN A 1 108 ? 31.741 -17.918 10.872 1.00 91.25 108 GLN A N 1
ATOM 837 C CA . GLN A 1 108 ? 31.579 -18.607 12.155 1.00 91.25 108 GLN A CA 1
ATOM 838 C C . GLN A 1 108 ? 30.428 -18.020 12.977 1.00 91.25 108 GLN A C 1
ATOM 840 O O . GLN A 1 108 ? 29.573 -18.764 13.452 1.00 91.25 108 GLN A O 1
ATOM 845 N N . GLU A 1 109 ? 30.317 -16.691 13.058 1.00 90.69 109 GLU A N 1
ATOM 846 C CA . GLU A 1 109 ? 29.189 -16.057 13.751 1.00 90.69 109 GLU A CA 1
ATOM 847 C C . GLU A 1 109 ? 27.861 -16.200 13.003 1.00 90.69 109 GLU A C 1
ATOM 849 O O . GLU A 1 109 ? 26.787 -16.194 13.610 1.00 90.69 109 GLU A O 1
ATOM 854 N N . HIS A 1 110 ? 27.893 -16.364 11.679 1.00 85.50 110 HIS A N 1
ATOM 855 C CA . HIS A 1 110 ? 26.688 -16.722 10.938 1.00 85.50 110 HIS A CA 1
ATOM 856 C C . HIS A 1 110 ? 26.230 -18.147 11.272 1.00 85.50 110 HIS A C 1
ATOM 858 O O . HIS A 1 110 ? 25.060 -18.341 11.601 1.00 85.50 110 HIS A O 1
ATOM 864 N N . ILE A 1 111 ? 27.145 -19.125 11.252 1.00 90.56 111 ILE A N 1
ATOM 865 C CA . ILE A 1 111 ? 26.845 -20.510 11.639 1.00 90.56 111 ILE A CA 1
ATOM 866 C C . ILE A 1 111 ? 26.330 -20.550 13.075 1.00 90.56 111 ILE A C 1
ATOM 868 O O . ILE A 1 111 ? 25.295 -21.161 13.320 1.00 90.56 111 ILE A O 1
ATOM 872 N N . ARG A 1 112 ? 26.987 -19.857 14.011 1.00 91.19 112 ARG A N 1
ATOM 873 C CA . ARG A 1 112 ? 26.570 -19.791 15.416 1.00 91.19 112 ARG A CA 1
ATOM 874 C C . ARG A 1 112 ? 25.147 -19.253 15.565 1.00 91.19 112 ARG A C 1
ATOM 876 O O . ARG A 1 112 ? 24.347 -19.862 16.269 1.00 91.19 112 ARG A O 1
ATOM 883 N N . ARG A 1 113 ? 24.799 -18.179 14.846 1.00 83.12 113 ARG A N 1
ATOM 884 C CA . ARG A 1 113 ? 23.438 -17.608 14.826 1.00 83.12 113 ARG A CA 1
ATOM 885 C C . ARG A 1 113 ? 22.390 -18.534 14.214 1.00 83.12 113 ARG A C 1
ATOM 887 O O . ARG A 1 113 ? 21.230 -18.481 14.609 1.00 83.12 113 ARG A O 1
ATOM 894 N N . VAL A 1 114 ? 22.765 -19.348 13.229 1.00 85.50 114 VAL A N 1
ATOM 895 C CA . VAL A 1 114 ? 21.860 -20.340 12.624 1.00 85.50 114 VAL A CA 1
ATOM 896 C C . VAL A 1 114 ? 21.705 -21.567 13.528 1.00 85.50 114 VAL A C 1
ATOM 898 O O . VAL A 1 114 ? 20.602 -22.092 13.650 1.00 85.50 114 VAL A O 1
ATOM 901 N N . ALA A 1 115 ? 22.787 -22.000 14.177 1.00 88.94 115 ALA A N 1
ATOM 902 C CA . ALA A 1 115 ? 22.825 -23.149 15.077 1.00 88.94 115 ALA A CA 1
ATOM 903 C C . ALA A 1 115 ? 22.181 -22.867 16.444 1.00 88.94 115 ALA A C 1
ATOM 905 O O . ALA A 1 115 ? 21.671 -23.786 17.083 1.00 88.94 115 ALA A O 1
ATOM 906 N N . GLN A 1 116 ? 22.163 -21.608 16.893 1.00 87.25 116 GLN A N 1
ATOM 907 C CA . GLN A 1 116 ? 21.379 -21.182 18.048 1.00 87.25 116 GLN A CA 1
ATOM 908 C C . GLN A 1 116 ? 19.884 -21.297 17.727 1.00 87.25 116 GLN A C 1
ATOM 910 O O . GLN A 1 116 ? 19.249 -20.363 17.242 1.00 87.25 116 GLN A O 1
ATOM 915 N N . MET A 1 117 ? 19.305 -22.454 18.051 1.00 67.69 117 MET A N 1
ATOM 916 C CA . MET A 1 117 ? 17.863 -22.724 18.042 1.00 67.69 117 MET A CA 1
ATOM 917 C C . MET A 1 117 ? 17.123 -22.012 19.190 1.00 67.69 117 MET A C 1
ATOM 919 O O . MET A 1 117 ? 16.208 -22.570 19.792 1.00 67.69 117 MET A O 1
ATOM 923 N N . GLY A 1 118 ? 17.517 -20.781 19.524 1.00 79.31 118 GLY A N 1
ATOM 924 C CA . GLY A 1 118 ? 16.700 -19.943 20.392 1.00 79.31 118 GLY A CA 1
ATOM 925 C C . GLY A 1 118 ? 15.348 -19.697 19.725 1.00 79.31 118 GLY A C 1
ATOM 926 O O . GLY A 1 118 ? 15.272 -19.618 18.494 1.00 79.31 118 GLY A O 1
ATOM 927 N N . VAL A 1 119 ? 14.284 -19.584 20.525 1.00 77.38 119 VAL A N 1
ATOM 928 C CA . VAL A 1 119 ? 12.970 -19.148 20.038 1.00 77.38 119 VAL A CA 1
ATOM 929 C C . VAL A 1 119 ? 13.191 -17.834 19.298 1.00 77.38 119 VAL A C 1
ATOM 931 O O . VAL A 1 119 ? 13.529 -16.816 19.900 1.00 77.38 119 VAL A O 1
ATOM 934 N N . ARG A 1 120 ? 13.115 -17.874 17.962 1.00 76.00 120 ARG A N 1
ATOM 935 C CA . ARG A 1 120 ? 13.278 -16.664 17.162 1.00 76.00 120 ARG A CA 1
ATOM 936 C C . ARG A 1 120 ? 12.149 -15.730 17.570 1.00 76.00 120 ARG A C 1
ATOM 938 O O . ARG A 1 120 ? 11.000 -16.170 17.489 1.00 76.00 120 ARG A O 1
ATOM 945 N N . PRO A 1 121 ? 12.447 -14.475 17.944 1.00 80.19 121 PRO A N 1
ATOM 946 C CA . PRO A 1 121 ? 11.401 -13.559 18.333 1.00 80.19 121 PRO A CA 1
ATOM 947 C C . PRO A 1 121 ? 10.385 -13.472 17.202 1.00 80.19 121 PRO A C 1
ATOM 949 O O . PRO A 1 121 ? 10.761 -13.388 16.016 1.00 80.19 121 PRO A O 1
ATOM 952 N N . SER A 1 122 ? 9.112 -13.561 17.570 1.00 81.56 122 SER A N 1
ATOM 953 C CA . SER A 1 122 ? 7.993 -13.478 16.639 1.00 81.56 122 SER A CA 1
ATOM 954 C C . SER A 1 122 ? 8.106 -12.197 15.810 1.00 81.56 122 SER A C 1
ATOM 956 O O . SER A 1 122 ? 8.738 -11.218 16.215 1.00 81.56 122 SER A O 1
ATOM 958 N N . TYR A 1 123 ? 7.496 -12.170 14.623 1.00 75.19 123 TYR A N 1
ATOM 959 C CA . TYR A 1 123 ? 7.457 -10.946 13.819 1.00 75.19 123 TYR A CA 1
ATOM 960 C C . TYR A 1 123 ? 6.931 -9.756 14.640 1.00 75.19 123 TYR A C 1
ATOM 962 O O . TYR A 1 123 ? 7.532 -8.686 14.587 1.00 75.19 123 TYR A O 1
ATOM 970 N N . LYS A 1 124 ? 5.908 -9.983 15.481 1.00 79.06 124 LYS A N 1
ATOM 971 C CA . LYS A 1 124 ? 5.361 -8.977 16.406 1.00 79.06 124 LYS A CA 1
ATOM 972 C C . LYS A 1 124 ? 6.415 -8.456 17.390 1.00 79.06 124 LYS A C 1
ATOM 974 O O . LYS A 1 124 ? 6.605 -7.251 17.498 1.00 79.06 124 LYS A O 1
ATOM 979 N N . GLU A 1 125 ? 7.162 -9.346 18.039 1.00 80.12 125 GLU A N 1
ATOM 980 C CA . GLU A 1 125 ? 8.213 -8.973 18.999 1.00 80.12 125 GLU A CA 1
ATOM 981 C C . GLU A 1 125 ? 9.346 -8.186 18.337 1.00 80.12 125 GLU A C 1
ATOM 983 O O . GLU A 1 125 ? 9.830 -7.213 18.906 1.00 80.12 125 GLU A O 1
ATOM 988 N N . ARG A 1 126 ? 9.731 -8.550 17.105 1.00 81.56 126 ARG A N 1
ATOM 989 C CA . ARG A 1 126 ? 10.751 -7.812 16.341 1.00 81.56 126 ARG A CA 1
ATOM 990 C C . ARG A 1 126 ? 10.300 -6.407 15.948 1.00 81.56 126 ARG A C 1
ATOM 992 O O . ARG A 1 126 ? 11.129 -5.503 15.863 1.00 81.56 126 ARG A O 1
ATOM 999 N N . VAL A 1 127 ? 9.013 -6.227 15.656 1.00 73.19 127 VAL A N 1
ATOM 1000 C CA . VAL A 1 127 ? 8.439 -4.907 15.361 1.00 73.19 127 VAL A CA 1
ATOM 1001 C C . VAL A 1 127 ? 8.409 -4.064 16.636 1.00 73.19 127 VAL A C 1
ATOM 1003 O O . VAL A 1 127 ? 8.916 -2.945 16.628 1.00 73.19 127 VAL A O 1
ATOM 1006 N N . LEU A 1 128 ? 7.946 -4.633 17.753 1.00 78.25 128 LEU A N 1
ATOM 1007 C CA . LEU A 1 128 ? 7.932 -3.955 19.052 1.00 78.25 128 LEU A CA 1
ATOM 1008 C C . LEU A 1 128 ? 9.338 -3.584 19.538 1.00 78.25 128 LEU A C 1
ATOM 1010 O O . LEU A 1 128 ? 9.540 -2.489 20.052 1.00 78.25 128 LEU A O 1
ATOM 1014 N N . SER A 1 129 ? 10.338 -4.449 19.339 1.00 77.56 129 SER A N 1
ATOM 1015 C CA . SER A 1 129 ? 11.718 -4.134 19.719 1.00 77.56 129 SER A CA 1
ATOM 1016 C C . SER A 1 129 ? 12.296 -2.979 18.902 1.00 77.56 129 SER A C 1
ATOM 1018 O O . SER A 1 129 ? 13.056 -2.189 19.446 1.00 77.56 129 SER A O 1
ATOM 1020 N N . ARG A 1 130 ? 11.923 -2.859 17.617 1.00 76.19 130 ARG A N 1
ATOM 1021 C CA . ARG A 1 130 ? 12.342 -1.731 16.769 1.00 76.19 130 ARG A CA 1
ATOM 1022 C C . ARG A 1 130 ? 11.688 -0.428 17.206 1.00 76.19 130 ARG A C 1
ATOM 1024 O O . ARG A 1 130 ? 12.387 0.573 17.300 1.00 76.19 130 ARG A O 1
ATOM 1031 N N . ALA A 1 131 ? 10.397 -0.475 17.531 1.00 68.44 131 ALA A N 1
ATOM 1032 C CA . ALA A 1 131 ? 9.657 0.673 18.046 1.00 68.44 131 ALA A CA 1
ATOM 1033 C C . ALA A 1 131 ? 10.233 1.185 19.378 1.00 68.44 131 ALA A C 1
ATOM 1035 O O . ALA A 1 131 ? 10.244 2.382 19.625 1.00 68.44 131 ALA A O 1
ATOM 1036 N N . ARG A 1 132 ? 10.772 0.291 20.220 1.00 69.00 132 ARG A N 1
ATOM 1037 C CA . ARG A 1 132 ? 11.439 0.665 21.482 1.00 69.00 132 ARG A CA 1
ATOM 1038 C C . ARG A 1 132 ? 12.825 1.285 21.301 1.00 69.00 132 ARG A C 1
ATOM 1040 O O . ARG A 1 132 ? 13.300 1.954 22.208 1.00 69.00 132 ARG A O 1
ATOM 1047 N N . SER A 1 133 ? 13.502 1.007 20.188 1.00 58.28 133 SER A N 1
ATOM 1048 C CA . SER A 1 133 ? 14.908 1.377 19.987 1.00 58.28 133 SER A CA 1
ATOM 1049 C C . SER A 1 133 ? 15.115 2.645 19.161 1.00 58.28 133 SER A C 1
ATOM 1051 O O . SER A 1 133 ? 16.261 2.990 18.897 1.00 58.28 133 SER A O 1
ATOM 1053 N N . GLU A 1 134 ? 14.048 3.317 18.724 1.00 55.31 134 GLU A N 1
ATOM 1054 C CA . GLU A 1 134 ? 14.142 4.578 17.986 1.00 55.31 134 GLU A CA 1
ATOM 1055 C C . GLU A 1 134 ? 14.227 5.749 18.989 1.00 55.31 134 GLU A C 1
ATOM 1057 O O . GLU A 1 134 ? 13.219 6.109 19.603 1.00 55.31 134 GLU A O 1
ATOM 1062 N N . PRO A 1 135 ? 15.416 6.338 19.231 1.00 54.31 135 PRO A N 1
ATOM 1063 C CA . PRO A 1 135 ? 15.564 7.428 20.180 1.00 54.31 135 PRO A CA 1
ATOM 1064 C C . PRO A 1 135 ? 15.131 8.712 19.469 1.00 54.31 135 PRO A C 1
ATOM 1066 O O . PRO A 1 135 ? 15.914 9.304 18.730 1.00 54.31 135 PRO A O 1
ATOM 1069 N N . GLY A 1 136 ? 13.872 9.122 19.632 1.00 47.47 136 GLY A N 1
ATOM 1070 C CA . GLY A 1 136 ? 13.424 10.412 19.093 1.00 47.47 136 GLY A CA 1
ATOM 1071 C C . GLY A 1 136 ? 11.923 10.642 18.963 1.00 47.47 136 GLY A C 1
ATOM 1072 O O . GLY A 1 136 ? 11.516 11.795 18.860 1.00 47.47 136 GLY A O 1
ATOM 1073 N N . LEU A 1 137 ? 11.081 9.610 19.011 1.00 49.59 137 LEU A N 1
ATOM 1074 C CA . LEU A 1 137 ? 9.631 9.810 19.024 1.00 49.59 137 LEU A CA 1
ATOM 1075 C C . LEU A 1 137 ? 9.144 9.763 20.468 1.00 49.59 137 LEU A C 1
ATOM 1077 O O . LEU A 1 137 ? 8.735 8.722 20.977 1.00 49.59 137 LEU A O 1
ATOM 1081 N N . ALA A 1 138 ? 9.230 10.911 21.143 1.00 50.22 138 ALA A N 1
ATOM 1082 C CA . ALA A 1 138 ? 8.432 11.140 22.340 1.00 50.22 138 ALA A CA 1
ATOM 1083 C C . ALA A 1 138 ? 6.973 10.748 22.028 1.00 50.22 138 ALA A C 1
ATOM 1085 O O . ALA A 1 138 ? 6.512 11.063 20.923 1.00 50.22 138 ALA A O 1
ATOM 1086 N N . PRO A 1 139 ? 6.249 10.067 22.939 1.00 53.12 139 PRO A N 1
ATOM 1087 C CA . PRO A 1 139 ? 4.828 9.827 22.732 1.00 53.12 139 PRO A CA 1
ATOM 1088 C C . PRO A 1 139 ? 4.183 11.194 22.467 1.00 53.12 139 PRO A C 1
ATOM 1090 O O . PRO A 1 139 ? 4.374 12.111 23.277 1.00 53.12 139 PRO A O 1
ATOM 1093 N N . PRO A 1 140 ? 3.530 11.399 21.307 1.00 52.34 140 PRO A N 1
ATOM 1094 C CA . PRO A 1 140 ? 2.874 12.665 21.040 1.00 52.34 140 PRO A CA 1
ATOM 1095 C C . PRO A 1 140 ? 1.901 12.910 22.190 1.00 52.34 140 PRO A C 1
ATOM 1097 O O . PRO A 1 140 ? 1.253 11.972 22.647 1.00 52.34 140 PRO A O 1
ATOM 1100 N N . LYS A 1 141 ? 1.838 14.149 22.685 1.00 52.69 141 LYS A N 1
ATOM 1101 C CA . LYS A 1 141 ? 0.802 14.582 23.625 1.00 52.69 141 LYS A CA 1
ATOM 1102 C C . LYS A 1 141 ? -0.561 14.240 23.008 1.00 52.69 141 LYS A C 1
ATOM 1104 O O . LYS A 1 141 ? -1.053 14.976 22.155 1.00 52.69 141 LYS A O 1
ATOM 1109 N N . GLN A 1 142 ? -1.112 13.098 23.406 1.00 60.97 142 GLN A N 1
ATOM 1110 C CA . GLN A 1 142 ? -2.533 12.780 23.338 1.00 60.97 142 GLN A CA 1
ATOM 1111 C C . GLN A 1 142 ? -3.199 13.921 24.133 1.00 60.97 142 GLN A C 1
ATOM 1113 O O . GLN A 1 142 ? -2.617 14.436 25.084 1.00 60.97 142 GLN A O 1
ATOM 1118 N N . ASP A 1 143 ? -4.233 14.609 23.664 1.00 60.03 143 ASP A N 1
ATOM 1119 C CA . ASP A 1 143 ? -5.596 14.095 23.800 1.00 60.03 143 ASP A CA 1
ATOM 1120 C C . ASP A 1 143 ? -6.598 14.808 22.864 1.00 60.03 143 ASP A C 1
ATOM 1122 O O . ASP A 1 143 ? -7.720 14.350 22.682 1.00 60.03 143 ASP A O 1
ATOM 1126 N N . ALA A 1 144 ? -6.218 15.920 22.219 1.00 67.25 144 ALA A N 1
ATOM 1127 C CA . ALA A 1 144 ? -7.133 16.687 21.358 1.00 67.25 144 ALA A CA 1
ATOM 1128 C C . ALA A 1 144 ? -7.004 16.344 19.861 1.00 67.25 144 ALA A C 1
ATOM 1130 O O . ALA A 1 144 ? -7.976 16.412 19.110 1.00 67.25 144 ALA A O 1
ATOM 1131 N N . GLY A 1 145 ? -5.802 15.963 19.415 1.00 84.31 145 GLY A N 1
ATOM 1132 C CA . GLY A 1 145 ? -5.531 15.681 18.001 1.00 84.31 145 GLY A CA 1
ATOM 1133 C C . GLY A 1 145 ? -6.016 14.307 17.538 1.00 84.31 145 GLY A C 1
ATOM 1134 O O . GLY A 1 145 ? -6.353 14.141 16.369 1.00 84.31 145 GLY A O 1
ATOM 1135 N N . GLU A 1 146 ? -6.085 13.324 18.440 1.00 89.94 146 GLU A N 1
ATOM 1136 C CA . GLU A 1 146 ? -6.424 11.944 18.073 1.00 89.94 146 GLU A CA 1
ATOM 1137 C C . GLU A 1 146 ? -7.892 11.792 17.678 1.00 89.94 146 GLU A C 1
ATOM 1139 O O . GLU A 1 146 ? -8.183 11.149 16.673 1.00 89.94 146 GLU A O 1
ATOM 1144 N N . ALA A 1 147 ? -8.811 12.449 18.391 1.00 90.56 147 ALA A N 1
ATOM 1145 C CA . ALA A 1 147 ? -10.227 12.444 18.029 1.00 90.56 147 ALA A CA 1
ATOM 1146 C C . ALA A 1 147 ? -10.468 13.086 16.649 1.00 90.56 147 ALA A C 1
ATOM 1148 O O . ALA A 1 147 ? -11.243 12.565 15.845 1.00 90.56 147 ALA A O 1
ATOM 1149 N N . ALA A 1 148 ? -9.762 14.182 16.345 1.00 93.88 148 ALA A N 1
ATOM 1150 C CA . ALA A 1 148 ? -9.828 14.836 15.039 1.00 93.88 148 ALA A CA 1
ATOM 1151 C C . ALA A 1 148 ? -9.251 13.947 13.923 1.00 93.88 148 ALA A C 1
ATOM 1153 O O . ALA A 1 148 ? -9.873 13.798 12.871 1.00 93.88 148 ALA A O 1
ATOM 1154 N N . ALA A 1 149 ? -8.106 13.304 14.167 1.00 94.44 149 ALA A N 1
ATOM 1155 C CA . ALA A 1 149 ? -7.467 12.398 13.214 1.00 94.44 149 ALA A CA 1
ATOM 1156 C C . ALA A 1 149 ? -8.293 11.120 12.966 1.00 94.44 149 ALA A C 1
ATOM 1158 O O . ALA A 1 149 ? -8.407 10.669 11.825 1.00 94.44 149 ALA A O 1
ATOM 1159 N N . LEU A 1 150 ? -8.939 10.572 14.001 1.00 96.00 150 LEU A N 1
ATOM 1160 C CA . LEU A 1 150 ? -9.904 9.481 13.861 1.00 96.00 150 LEU A CA 1
ATOM 1161 C C . LEU A 1 150 ? -11.112 9.925 13.023 1.00 96.00 150 LEU A C 1
ATOM 1163 O O . LEU A 1 150 ? -11.558 9.189 12.142 1.00 96.00 150 LEU A O 1
ATOM 1167 N N . GLY A 1 151 ? -11.614 11.142 13.250 1.00 96.38 151 GLY A N 1
ATOM 1168 C CA . GLY A 1 151 ? -12.672 11.743 12.438 1.00 96.38 151 GLY A CA 1
ATOM 1169 C C . GLY A 1 151 ? -12.285 11.877 10.961 1.00 96.38 151 GLY A C 1
ATOM 1170 O O . GLY A 1 151 ? -13.070 11.515 10.082 1.00 96.38 151 GLY A O 1
ATOM 1171 N N . GLU A 1 152 ? -11.059 12.323 10.674 1.00 96.56 152 GLU A N 1
ATOM 1172 C CA . GLU A 1 152 ? -10.519 12.392 9.312 1.00 96.56 152 GLU A CA 1
ATOM 1173 C C . GLU A 1 152 ? -10.413 11.001 8.674 1.00 96.56 152 GLU A C 1
ATOM 1175 O O . GLU A 1 152 ? -10.814 10.814 7.523 1.00 96.56 152 GLU A O 1
ATOM 1180 N N . PHE A 1 153 ? -9.935 10.007 9.426 1.00 97.38 153 PHE A N 1
ATOM 1181 C CA . PHE A 1 153 ? -9.870 8.621 8.969 1.00 97.38 153 PHE A CA 1
ATOM 1182 C C . PHE A 1 153 ? -11.257 8.072 8.616 1.00 97.38 153 PHE A C 1
ATOM 1184 O O . PHE A 1 153 ? -11.441 7.522 7.532 1.00 97.38 153 PHE A O 1
ATOM 1191 N N . ILE A 1 154 ? -12.249 8.269 9.486 1.00 97.69 154 ILE A N 1
ATOM 1192 C CA . ILE A 1 154 ? -13.633 7.837 9.252 1.00 97.69 154 ILE A CA 1
ATOM 1193 C C . ILE A 1 154 ? -14.219 8.522 8.013 1.00 97.69 154 ILE A C 1
ATOM 1195 O O . ILE A 1 154 ? -14.852 7.871 7.181 1.00 97.69 154 ILE A O 1
ATOM 1199 N N . SER A 1 155 ? -13.980 9.827 7.863 1.00 97.25 155 SER A N 1
ATOM 1200 C CA . SER A 1 155 ? -14.388 10.582 6.676 1.00 97.25 155 SER A CA 1
ATOM 1201 C C . SER A 1 155 ? -13.746 10.013 5.405 1.00 97.25 155 SER A C 1
ATOM 1203 O O . SER A 1 155 ? -14.431 9.766 4.411 1.00 97.25 155 SER A O 1
ATOM 1205 N N . ALA A 1 156 ? -12.447 9.701 5.454 1.00 96.25 156 ALA A N 1
ATOM 1206 C CA . ALA A 1 156 ? -11.732 9.080 4.346 1.00 96.25 156 ALA A CA 1
ATOM 1207 C C . ALA A 1 156 ? -12.251 7.669 4.015 1.00 96.25 156 ALA A C 1
ATOM 1209 O O . ALA A 1 156 ? -12.312 7.321 2.837 1.00 96.25 156 ALA A O 1
ATOM 1210 N N . LEU A 1 157 ? -12.643 6.882 5.022 1.00 96.31 157 LEU A N 1
ATOM 1211 C CA . LEU A 1 157 ? -13.171 5.524 4.857 1.00 96.31 157 LEU A CA 1
ATOM 1212 C C . LEU A 1 157 ? -14.551 5.507 4.178 1.00 96.31 157 LEU A C 1
ATOM 1214 O O . LEU A 1 157 ? -14.866 4.581 3.433 1.00 96.31 157 LEU A O 1
ATOM 1218 N N . ASN A 1 158 ? -15.366 6.537 4.412 1.00 96.50 158 ASN A N 1
ATOM 1219 C CA . ASN A 1 158 ? -16.663 6.701 3.750 1.00 96.50 158 ASN A CA 1
ATOM 1220 C C . ASN A 1 158 ? -16.539 7.140 2.281 1.00 96.50 158 ASN A C 1
ATOM 1222 O O . ASN A 1 158 ? -17.500 7.024 1.519 1.00 96.50 158 ASN A O 1
ATOM 1226 N N . GLY A 1 159 ? -15.369 7.637 1.875 1.00 94.75 159 GLY A N 1
ATOM 1227 C CA . GLY A 1 159 ? -15.076 8.009 0.497 1.00 94.75 159 GLY A CA 1
ATOM 1228 C C . GLY A 1 159 ? -14.755 6.816 -0.418 1.00 94.75 159 GLY A C 1
ATOM 1229 O O . GLY A 1 159 ? -14.723 5.659 0.009 1.00 94.75 159 GLY A O 1
ATOM 1230 N N . PRO A 1 160 ? -14.491 7.079 -1.710 1.00 95.25 160 PRO A N 1
ATOM 1231 C CA . PRO A 1 160 ? -13.952 6.069 -2.612 1.00 95.25 160 PRO A CA 1
ATOM 1232 C C . PRO A 1 160 ? -12.546 5.656 -2.153 1.00 95.25 160 PRO A C 1
ATOM 1234 O O . PRO A 1 160 ? -11.628 6.478 -2.113 1.00 95.25 160 PRO A O 1
ATOM 1237 N N . LEU A 1 161 ? -12.381 4.374 -1.818 1.00 94.00 161 LEU A N 1
ATOM 1238 C CA . LEU A 1 161 ? -11.107 3.832 -1.354 1.00 94.00 161 LEU A CA 1
ATOM 1239 C C . LEU A 1 161 ? -10.111 3.747 -2.526 1.00 94.00 161 LEU A C 1
ATOM 1241 O O . LEU A 1 161 ? -10.423 3.131 -3.551 1.00 94.00 161 LEU A O 1
ATOM 1245 N N . PRO A 1 162 ? -8.918 4.362 -2.419 1.00 93.38 162 PRO A N 1
ATOM 1246 C CA . PRO A 1 162 ? -7.864 4.154 -3.400 1.00 93.38 162 PRO A CA 1
ATOM 1247 C C . PRO A 1 162 ? -7.330 2.715 -3.298 1.00 93.38 162 PRO A C 1
ATO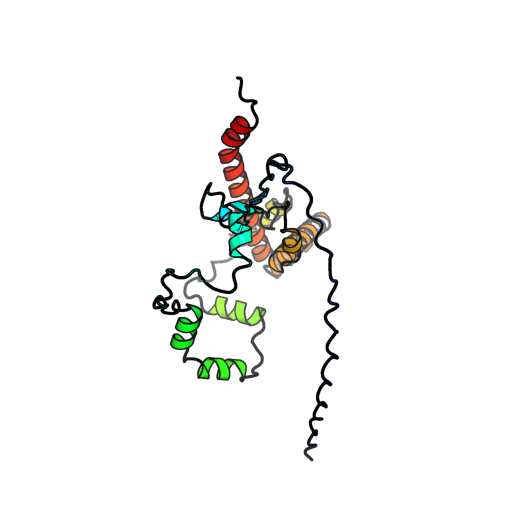M 1249 O O . PRO A 1 162 ? -7.275 2.173 -2.195 1.00 93.38 162 PRO A O 1
ATOM 1252 N N . PRO A 1 163 ? -6.872 2.106 -4.406 1.00 92.25 163 PRO A N 1
ATOM 1253 C CA . PRO A 1 163 ? -6.199 0.813 -4.342 1.00 92.25 163 PRO A CA 1
ATOM 1254 C C . PRO A 1 163 ? -4.922 0.940 -3.499 1.00 92.25 163 PRO A C 1
ATOM 1256 O O . PRO A 1 163 ? -4.072 1.797 -3.762 1.00 92.25 163 PRO A O 1
ATOM 1259 N N . CYS A 1 164 ? -4.791 0.100 -2.474 1.00 91.94 164 CYS A N 1
ATOM 1260 C CA . CYS A 1 164 ? -3.608 0.026 -1.619 1.00 91.94 164 CYS A CA 1
ATOM 1261 C C . CYS A 1 164 ? -2.498 -0.789 -2.284 1.00 91.94 164 CYS A C 1
ATOM 1263 O O . CYS A 1 164 ? -1.313 -0.576 -2.011 1.00 91.94 164 CYS A O 1
ATOM 1265 N N . SER A 1 165 ? -2.867 -1.716 -3.167 1.00 87.06 165 SER A N 1
ATOM 1266 C CA . SER A 1 165 ? -1.905 -2.500 -3.927 1.00 87.06 165 SER A CA 1
ATOM 1267 C C . SER A 1 165 ? -1.105 -1.631 -4.917 1.00 87.06 165 SER A C 1
ATOM 1269 O O . SER A 1 165 ? -1.651 -0.756 -5.596 1.00 87.06 165 SER A O 1
ATOM 1271 N N . PRO A 1 166 ? 0.221 -1.843 -5.031 1.00 81.25 166 PRO A N 1
ATOM 1272 C CA . PRO A 1 166 ? 1.025 -1.107 -5.994 1.00 81.25 166 PRO A CA 1
ATOM 1273 C C . PRO A 1 166 ? 0.576 -1.447 -7.425 1.00 81.25 166 PRO A C 1
ATOM 1275 O O . PRO A 1 166 ? 0.405 -2.631 -7.735 1.00 81.25 166 PRO A O 1
ATOM 1278 N N . PRO A 1 167 ? 0.441 -0.450 -8.320 1.00 72.06 167 PRO A N 1
ATOM 1279 C CA . PRO A 1 167 ? 0.053 -0.682 -9.705 1.00 72.06 167 PRO A CA 1
ATOM 1280 C C . PRO A 1 167 ? 1.144 -1.507 -10.387 1.00 72.06 167 PRO A C 1
ATOM 1282 O O . PRO A 1 167 ? 2.261 -1.035 -10.601 1.00 72.06 167 PRO A O 1
ATOM 1285 N N . ARG A 1 168 ? 0.844 -2.768 -10.698 1.00 71.81 168 ARG A N 1
ATOM 1286 C CA . ARG A 1 168 ? 1.756 -3.653 -11.425 1.00 71.81 168 ARG A CA 1
ATOM 1287 C C . ARG A 1 168 ? 1.131 -4.040 -12.755 1.00 71.81 168 ARG A C 1
ATOM 1289 O O . ARG A 1 168 ? -0.074 -4.246 -12.854 1.00 71.81 168 ARG A O 1
ATOM 1296 N N . VAL A 1 169 ? 1.972 -4.069 -13.785 1.00 59.97 169 VAL A N 1
ATOM 1297 C CA . VAL A 1 169 ? 1.562 -4.238 -15.181 1.00 59.97 169 VAL A CA 1
ATOM 1298 C C . VAL A 1 169 ? 0.816 -5.564 -15.337 1.00 59.97 169 VAL A C 1
ATOM 1300 O O . VAL A 1 169 ? 1.370 -6.626 -15.065 1.00 59.97 169 VAL A O 1
ATOM 1303 N N . THR A 1 170 ? -0.441 -5.494 -15.772 1.00 55.56 170 THR A N 1
ATOM 1304 C CA . THR A 1 170 ? -1.331 -6.649 -15.970 1.00 55.56 170 THR A CA 1
ATOM 1305 C C . THR A 1 170 ? -1.048 -7.415 -17.266 1.00 55.56 170 THR A C 1
ATOM 1307 O O . THR A 1 170 ? -1.593 -8.494 -17.470 1.00 55.56 170 THR A O 1
ATOM 1310 N N . ALA A 1 171 ? -0.182 -6.892 -18.141 1.00 55.72 171 ALA A N 1
ATOM 1311 C CA . ALA A 1 171 ? 0.179 -7.519 -19.409 1.00 55.72 171 ALA A CA 1
ATOM 1312 C C . ALA A 1 171 ? 1.591 -8.136 -19.371 1.00 55.72 171 ALA A C 1
ATOM 1314 O O . ALA A 1 171 ? 2.572 -7.462 -19.052 1.00 55.72 171 ALA A O 1
ATOM 1315 N N . GLY A 1 172 ? 1.701 -9.411 -19.764 1.00 63.75 172 GLY A N 1
ATOM 1316 C CA . GLY A 1 172 ? 2.964 -10.138 -19.952 1.00 63.75 172 GLY A CA 1
ATOM 1317 C C . GLY A 1 172 ? 3.207 -11.254 -18.930 1.00 63.75 172 GLY A C 1
ATOM 1318 O O . GLY A 1 172 ? 2.293 -11.704 -18.251 1.00 63.75 172 GLY A O 1
ATOM 1319 N N . TYR A 1 173 ? 4.466 -11.694 -18.793 1.00 52.25 173 TYR A N 1
ATOM 1320 C CA . TYR A 1 173 ? 4.943 -12.759 -17.876 1.00 52.25 173 TYR A CA 1
ATOM 1321 C C . TYR A 1 173 ? 4.695 -12.484 -16.367 1.00 52.25 173 TYR A C 1
ATOM 1323 O O . TYR A 1 173 ? 5.207 -13.183 -15.495 1.00 52.25 173 TYR A O 1
ATOM 1331 N N . ALA A 1 174 ? 3.918 -11.448 -16.057 1.00 54.59 174 ALA A N 1
ATOM 1332 C CA . ALA A 1 174 ? 3.605 -10.909 -14.746 1.00 54.59 174 ALA A CA 1
ATOM 1333 C C . ALA A 1 174 ? 2.411 -11.590 -14.048 1.00 54.59 174 ALA A C 1
ATOM 1335 O O . ALA A 1 174 ? 2.082 -11.205 -12.931 1.00 54.59 174 ALA A O 1
ATOM 1336 N N . ASN A 1 175 ? 1.792 -12.629 -14.621 1.00 62.56 175 ASN A N 1
ATOM 1337 C CA . ASN A 1 175 ? 0.664 -13.328 -13.976 1.00 62.56 175 ASN A CA 1
ATOM 1338 C C . ASN A 1 175 ? 1.011 -13.920 -12.594 1.00 62.56 175 ASN A C 1
ATOM 1340 O O . ASN A 1 175 ? 0.139 -14.061 -11.744 1.00 62.56 175 ASN A O 1
ATOM 1344 N N . HIS A 1 176 ? 2.288 -14.206 -12.316 1.00 72.19 176 HIS A N 1
ATOM 1345 C CA . HIS A 1 176 ? 2.732 -14.657 -10.991 1.00 72.19 176 HIS A CA 1
ATOM 1346 C C . HIS A 1 176 ? 2.898 -13.527 -9.967 1.00 72.19 176 HIS A C 1
ATOM 1348 O O . HIS A 1 176 ? 3.144 -13.797 -8.792 1.00 72.19 176 HIS A O 1
ATOM 1354 N N . ILE A 1 177 ? 2.768 -12.262 -10.368 1.00 75.00 177 ILE A N 1
ATOM 1355 C CA . ILE A 1 177 ? 2.944 -11.126 -9.462 1.00 75.00 177 ILE A CA 1
ATOM 1356 C C . ILE A 1 177 ? 1.836 -11.086 -8.406 1.00 75.00 177 ILE A C 1
ATOM 1358 O O . ILE A 1 177 ? 2.140 -10.834 -7.244 1.00 75.00 177 ILE A O 1
ATOM 1362 N N . SER A 1 178 ? 0.590 -11.423 -8.754 1.00 74.94 178 SER A N 1
ATOM 1363 C CA . SER A 1 178 ? -0.512 -11.498 -7.778 1.00 74.94 178 SER A CA 1
ATOM 1364 C C . SER A 1 178 ? -0.257 -12.537 -6.681 1.00 74.94 178 SER A C 1
ATOM 1366 O O . SER A 1 178 ? -0.681 -12.367 -5.541 1.00 74.94 178 SER A O 1
ATOM 1368 N N . SER A 1 179 ? 0.504 -13.592 -6.993 1.00 82.94 179 SER A N 1
ATOM 1369 C CA . SER A 1 179 ? 0.889 -14.615 -6.018 1.00 82.94 179 SER A CA 1
ATOM 1370 C C . SER A 1 179 ? 1.982 -14.158 -5.045 1.00 82.94 179 SER A C 1
ATOM 1372 O O . SER A 1 179 ? 2.221 -14.841 -4.044 1.00 82.94 179 SER A O 1
ATOM 1374 N N . GLN A 1 180 ? 2.630 -13.012 -5.297 1.00 85.75 180 GLN A N 1
ATOM 1375 C CA . GLN A 1 180 ? 3.672 -12.500 -4.416 1.00 85.75 180 GLN A CA 1
ATOM 1376 C C . GLN A 1 180 ? 3.088 -12.149 -3.040 1.00 85.75 180 GLN A C 1
ATOM 1378 O O . GLN A 1 180 ? 2.023 -11.530 -2.965 1.00 85.75 180 GLN A O 1
ATOM 1383 N N . PRO A 1 181 ? 3.799 -12.466 -1.941 1.00 88.00 181 PRO A N 1
ATOM 1384 C CA . PRO A 1 181 ? 3.326 -12.188 -0.584 1.00 88.00 181 PRO A CA 1
ATOM 1385 C C . PRO A 1 181 ? 2.924 -10.727 -0.353 1.00 88.00 181 PRO A C 1
ATOM 1387 O O . PRO A 1 181 ? 1.969 -10.460 0.365 1.00 88.00 181 PRO A O 1
ATOM 1390 N N . VAL A 1 182 ? 3.618 -9.787 -1.000 1.00 87.50 182 VAL A N 1
ATOM 1391 C CA . VAL A 1 182 ? 3.330 -8.351 -0.890 1.00 87.50 182 VAL A CA 1
ATOM 1392 C C . VAL A 1 182 ? 1.958 -8.006 -1.475 1.00 87.50 182 VAL A C 1
ATOM 1394 O O . VAL A 1 182 ? 1.211 -7.257 -0.860 1.00 87.50 182 VAL A O 1
ATOM 1397 N N . CYS A 1 183 ? 1.597 -8.571 -2.630 1.00 87.62 183 CYS A N 1
ATOM 1398 C CA . CYS A 1 183 ? 0.288 -8.336 -3.243 1.00 87.62 183 CYS A CA 1
ATOM 1399 C C . CYS A 1 183 ? -0.840 -8.937 -2.398 1.00 87.62 183 CYS A C 1
ATOM 1401 O O . CYS A 1 183 ? -1.844 -8.271 -2.174 1.00 87.62 183 CYS A O 1
ATOM 1403 N N . LYS A 1 184 ? -0.638 -10.149 -1.862 1.00 90.56 184 LYS A N 1
ATOM 1404 C CA . LYS A 1 184 ? -1.603 -10.783 -0.949 1.00 90.56 184 LYS A CA 1
ATOM 1405 C C . LYS A 1 184 ? -1.834 -9.959 0.314 1.00 90.56 184 LYS A C 1
ATOM 1407 O O . LYS A 1 184 ? -2.967 -9.822 0.747 1.00 90.56 184 LYS A O 1
ATOM 1412 N N . TYR A 1 185 ? -0.766 -9.398 0.876 1.00 93.38 185 TYR A N 1
ATOM 1413 C CA . TYR A 1 185 ? -0.857 -8.532 2.045 1.00 93.38 185 TYR A CA 1
ATOM 1414 C C . TYR A 1 185 ? -1.718 -7.290 1.777 1.00 93.38 185 TYR A C 1
ATOM 1416 O O . TYR A 1 185 ? -2.649 -7.036 2.529 1.00 93.38 185 TYR A O 1
ATOM 1424 N N . TYR A 1 186 ? -1.469 -6.554 0.688 1.00 93.50 186 TYR A N 1
ATOM 1425 C CA . TYR A 1 186 ? -2.279 -5.371 0.376 1.00 93.50 186 TYR A CA 1
ATOM 1426 C C . TYR A 1 186 ? -3.726 -5.715 0.006 1.00 93.50 186 TYR A C 1
ATOM 1428 O O . TYR A 1 186 ? -4.618 -4.966 0.379 1.00 93.50 186 TYR A O 1
ATOM 1436 N N . SER A 1 187 ? -3.966 -6.857 -0.648 1.00 92.12 187 SER A N 1
ATOM 1437 C CA . SER A 1 187 ? -5.325 -7.369 -0.889 1.00 92.12 187 SER A CA 1
ATOM 1438 C C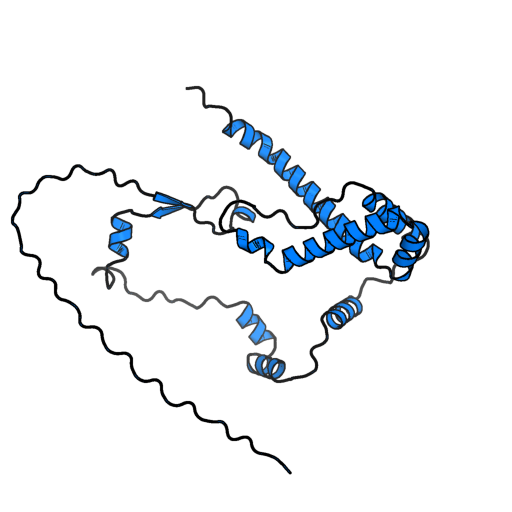 . SER A 1 187 ? -6.066 -7.630 0.423 1.00 92.12 187 SER A C 1
ATOM 1440 O O . SER A 1 187 ? -7.213 -7.229 0.566 1.00 92.12 187 SER A O 1
ATOM 1442 N N . ALA A 1 188 ? -5.401 -8.245 1.407 1.00 95.12 188 ALA A N 1
ATOM 1443 C CA . ALA A 1 188 ? -5.991 -8.467 2.725 1.00 95.12 188 ALA A CA 1
ATOM 1444 C C . ALA A 1 188 ? -6.297 -7.140 3.442 1.00 95.12 188 ALA A C 1
ATOM 1446 O O . ALA A 1 188 ? -7.362 -6.992 4.027 1.00 95.12 188 ALA A O 1
ATOM 1447 N N . VAL A 1 189 ? -5.407 -6.145 3.339 1.00 96.06 189 VAL A N 1
ATOM 1448 C CA . VAL A 1 189 ? -5.657 -4.801 3.891 1.00 96.06 189 VAL A CA 1
ATOM 1449 C C . VAL A 1 189 ? -6.861 -4.131 3.213 1.00 96.06 189 VAL A C 1
ATOM 1451 O O . VAL A 1 189 ? -7.666 -3.508 3.898 1.00 96.06 189 VAL A O 1
ATOM 1454 N N . GLU A 1 190 ? -7.019 -4.264 1.893 1.00 95.44 190 GLU A N 1
ATOM 1455 C CA . GLU A 1 190 ? -8.190 -3.745 1.165 1.00 95.44 190 GLU A CA 1
ATOM 1456 C C . GLU A 1 190 ? -9.491 -4.417 1.638 1.00 95.44 190 GLU A C 1
ATOM 1458 O O . GLU A 1 190 ? -10.465 -3.724 1.936 1.00 95.44 190 GLU A O 1
ATOM 1463 N N . GLU A 1 191 ? -9.488 -5.744 1.792 1.00 96.31 191 GLU A N 1
ATOM 1464 C CA . GLU A 1 191 ? -10.624 -6.508 2.327 1.00 96.31 191 GLU A CA 1
ATOM 1465 C C . GLU A 1 191 ? -10.980 -6.090 3.764 1.00 96.31 191 GLU A C 1
ATOM 1467 O O . GLU A 1 191 ? -12.159 -5.945 4.097 1.00 96.31 191 GLU A O 1
ATOM 1472 N N . GLU A 1 192 ? -9.977 -5.846 4.612 1.00 97.25 192 GLU A N 1
ATOM 1473 C CA . GLU A 1 192 ? -10.170 -5.361 5.982 1.00 97.25 192 GLU A CA 1
ATOM 1474 C C . GLU A 1 192 ? -10.768 -3.945 6.017 1.00 97.25 192 GLU A C 1
ATOM 1476 O O . GLU A 1 192 ? -11.697 -3.694 6.789 1.00 97.25 192 GLU A O 1
ATOM 1481 N N . LEU A 1 193 ? -10.296 -3.029 5.161 1.00 97.06 193 LEU A N 1
ATOM 1482 C CA . LEU A 1 193 ? -10.847 -1.673 5.035 1.00 97.06 193 LEU A CA 1
ATOM 1483 C C . LEU A 1 193 ? -12.302 -1.696 4.549 1.00 97.06 193 LEU A C 1
ATOM 1485 O O . LEU A 1 193 ? -13.146 -0.966 5.075 1.00 97.06 193 LEU A O 1
ATOM 1489 N N . ASP A 1 194 ? -12.619 -2.560 3.585 1.00 96.81 194 ASP A N 1
ATOM 1490 C CA . ASP A 1 194 ? -13.992 -2.772 3.128 1.00 96.81 194 ASP A CA 1
ATOM 1491 C C . ASP A 1 194 ? -14.878 -3.369 4.229 1.00 96.81 194 ASP A C 1
ATOM 1493 O O . ASP A 1 194 ? -16.026 -2.946 4.404 1.00 96.81 194 ASP A O 1
ATOM 1497 N N . GLY A 1 195 ? -14.349 -4.315 5.008 1.00 97.12 195 GLY A N 1
ATOM 1498 C CA . GLY A 1 195 ? -15.017 -4.867 6.184 1.00 97.12 195 GLY A CA 1
ATOM 1499 C C . GLY A 1 195 ? -15.306 -3.800 7.242 1.00 97.12 195 GLY A C 1
ATOM 1500 O O . GLY A 1 195 ? -16.427 -3.718 7.747 1.00 97.12 195 GLY A O 1
ATOM 1501 N N . LEU A 1 196 ? -14.331 -2.936 7.537 1.00 97.50 196 LEU A N 1
ATOM 1502 C CA . LEU A 1 196 ? -14.495 -1.790 8.434 1.00 97.50 196 LEU A CA 1
ATOM 1503 C C . LEU A 1 196 ? -15.566 -0.826 7.929 1.00 97.50 196 LEU A C 1
ATOM 1505 O O . LEU A 1 196 ? -16.428 -0.425 8.707 1.00 97.50 196 LEU A O 1
ATOM 1509 N N . ARG A 1 197 ? -15.569 -0.506 6.631 1.00 97.69 197 ARG A N 1
ATOM 1510 C CA . ARG A 1 197 ? -16.581 0.367 6.022 1.00 97.69 197 ARG A CA 1
ATOM 1511 C C . ARG A 1 197 ? -17.991 -0.199 6.191 1.00 97.69 197 ARG A C 1
ATOM 1513 O O . ARG A 1 197 ? -18.897 0.536 6.574 1.00 97.69 197 ARG A O 1
ATOM 1520 N N . ARG A 1 198 ? -18.181 -1.505 5.969 1.00 97.88 198 ARG A N 1
ATOM 1521 C CA . ARG A 1 198 ? -19.479 -2.174 6.181 1.00 97.88 198 ARG A CA 1
ATOM 1522 C C . ARG A 1 198 ? -19.905 -2.141 7.650 1.00 97.88 198 ARG A C 1
ATOM 1524 O O . ARG A 1 198 ? -21.051 -1.811 7.934 1.00 97.88 198 ARG A O 1
ATOM 1531 N N . ARG A 1 199 ? -18.995 -2.433 8.588 1.00 97.94 199 ARG A N 1
ATOM 1532 C CA . ARG A 1 199 ? -19.283 -2.353 10.034 1.00 97.94 199 ARG A CA 1
ATOM 1533 C C . ARG A 1 199 ? -19.667 -0.938 10.462 1.00 97.94 199 ARG A C 1
ATOM 1535 O O . ARG A 1 199 ? -20.649 -0.767 11.177 1.00 97.94 199 ARG A O 1
ATOM 1542 N N . LEU A 1 200 ? -18.959 0.066 9.946 1.00 97.38 200 LEU A N 1
ATOM 1543 C CA . LEU A 1 200 ? -19.231 1.474 10.218 1.00 97.38 200 LEU A CA 1
ATOM 1544 C C . LEU A 1 200 ? -20.620 1.910 9.715 1.00 97.38 200 LEU A C 1
ATOM 1546 O O . LEU A 1 200 ? -21.262 2.736 10.355 1.00 97.38 200 LEU A O 1
ATOM 1550 N N . GLN A 1 201 ? -21.099 1.345 8.601 1.00 97.12 201 GLN A N 1
ATOM 1551 C CA . GLN A 1 201 ? -22.451 1.605 8.087 1.00 97.12 201 GLN A CA 1
ATOM 1552 C C . GLN A 1 201 ? -23.550 0.980 8.956 1.00 97.12 201 GLN A C 1
ATOM 1554 O O . GLN A 1 201 ? -24.628 1.555 9.069 1.00 97.12 201 GLN A O 1
ATOM 1559 N N . VAL A 1 202 ? -23.291 -0.182 9.563 1.00 98.19 202 VAL A N 1
ATOM 1560 C CA . VAL A 1 202 ? -24.271 -0.898 10.401 1.00 98.19 202 VAL A CA 1
ATOM 1561 C C . VAL A 1 202 ? -24.318 -0.337 11.823 1.00 98.19 202 VAL A C 1
ATOM 1563 O O . VAL A 1 202 ? -25.397 -0.109 12.360 1.00 98.19 202 VAL A O 1
ATOM 1566 N N . ALA A 1 203 ? -23.156 -0.124 12.444 1.00 98.06 203 ALA A N 1
ATOM 1567 C CA . ALA A 1 203 ? -23.032 0.309 13.833 1.00 98.06 203 ALA A CA 1
ATOM 1568 C C . ALA A 1 203 ? -21.874 1.318 13.971 1.00 98.06 203 ALA A C 1
ATOM 1570 O O . ALA A 1 203 ? -20.772 0.945 14.399 1.00 98.06 203 ALA A O 1
ATOM 1571 N N . PRO A 1 204 ? -22.091 2.595 13.597 1.00 97.38 204 PRO A N 1
ATOM 1572 C CA . PRO A 1 204 ? -21.023 3.587 13.534 1.00 97.38 204 PRO A CA 1
ATOM 1573 C C . PRO A 1 204 ? -20.379 3.829 14.898 1.00 97.38 204 PRO A C 1
ATOM 1575 O O . PRO A 1 204 ? -19.157 3.811 14.995 1.00 97.38 204 PRO A O 1
ATOM 1578 N N . ASP A 1 205 ? -21.164 4.009 15.958 1.00 97.75 205 ASP A N 1
ATOM 1579 C CA . ASP A 1 205 ? -20.618 4.417 17.258 1.00 97.75 205 ASP A CA 1
ATOM 1580 C C . ASP A 1 205 ? -19.883 3.275 17.971 1.00 97.75 205 ASP A C 1
ATOM 1582 O O . ASP A 1 205 ? -18.806 3.491 18.523 1.00 97.75 205 ASP A O 1
ATOM 1586 N N . ALA A 1 206 ? -20.385 2.040 17.855 1.00 97.94 206 ALA A N 1
ATOM 1587 C CA . ALA A 1 206 ? -19.700 0.855 18.373 1.00 97.94 206 ALA A CA 1
ATOM 1588 C C . ALA A 1 206 ? -18.367 0.604 17.649 1.00 97.94 206 ALA A C 1
ATOM 1590 O O . ALA A 1 206 ? -17.346 0.375 18.291 1.00 97.94 206 ALA A O 1
ATOM 1591 N N . THR A 1 207 ? -18.352 0.720 16.316 1.00 97.75 207 THR A N 1
ATOM 1592 C CA . THR A 1 207 ? -17.132 0.518 15.517 1.00 97.75 207 THR A CA 1
ATOM 1593 C C . THR A 1 207 ? -16.101 1.619 15.785 1.00 97.75 207 THR A C 1
ATOM 1595 O O . THR A 1 207 ? -14.906 1.345 15.846 1.00 97.75 207 THR A O 1
ATOM 1598 N N . LYS A 1 208 ? -16.539 2.873 15.980 1.00 97.19 208 LYS A N 1
ATOM 1599 C CA . LYS A 1 208 ? -15.652 3.980 16.376 1.00 97.19 208 LYS A CA 1
ATOM 1600 C C . LYS A 1 208 ? -15.017 3.736 17.742 1.00 97.19 208 LYS A C 1
ATOM 1602 O O . LYS A 1 208 ? -13.823 3.980 17.888 1.00 97.19 208 LYS A O 1
ATOM 1607 N N . ALA A 1 209 ? -15.796 3.256 18.713 1.00 96.06 209 ALA A N 1
ATOM 1608 C CA . ALA A 1 209 ? -15.294 2.931 20.043 1.00 96.06 209 ALA A CA 1
ATOM 1609 C C . ALA A 1 209 ? -14.275 1.778 20.002 1.00 96.06 209 ALA A C 1
ATOM 1611 O O . ALA A 1 209 ? -13.217 1.895 20.610 1.00 96.06 209 ALA A O 1
ATOM 1612 N N . GLU A 1 210 ? -14.550 0.717 19.233 1.00 97.00 210 GLU A N 1
ATOM 1613 C CA . GLU A 1 210 ? -13.616 -0.401 19.003 1.00 97.00 210 GLU A CA 1
ATOM 1614 C C . GLU A 1 210 ? -12.301 0.092 18.380 1.00 97.00 210 GLU A C 1
ATOM 1616 O O . GLU A 1 210 ? -11.216 -0.174 18.893 1.00 97.00 210 GLU A O 1
ATOM 1621 N N . LEU A 1 211 ? -12.396 0.880 17.304 1.00 95.88 211 LEU A N 1
ATOM 1622 C CA . LEU A 1 211 ? -11.230 1.436 16.621 1.00 95.88 211 LEU A CA 1
ATOM 1623 C C . LEU A 1 211 ? -10.391 2.328 17.540 1.00 95.88 211 LEU A C 1
ATOM 1625 O O . LEU A 1 211 ? -9.166 2.245 17.489 1.00 95.88 211 LEU A O 1
ATOM 1629 N N . ALA A 1 212 ? -11.036 3.170 18.352 1.00 95.19 212 ALA A N 1
ATOM 1630 C CA . ALA A 1 212 ? -10.366 4.055 19.299 1.00 95.19 212 ALA A CA 1
ATOM 1631 C C . ALA A 1 212 ? -9.693 3.285 20.447 1.00 95.19 212 ALA A C 1
ATOM 1633 O O . ALA A 1 212 ? -8.602 3.664 20.859 1.00 95.19 212 ALA A O 1
ATOM 1634 N N . ALA A 1 213 ? -10.309 2.204 20.935 1.00 94.44 213 ALA A N 1
ATOM 1635 C CA . ALA A 1 213 ? -9.767 1.401 22.030 1.00 94.44 213 ALA A CA 1
ATOM 1636 C C . ALA A 1 213 ? -8.471 0.670 21.643 1.00 94.44 213 ALA A C 1
ATOM 1638 O O . ALA A 1 213 ? -7.516 0.657 22.417 1.00 94.44 213 ALA A O 1
ATOM 1639 N N . ASP A 1 214 ? -8.426 0.101 20.436 1.00 93.00 214 ASP A N 1
ATOM 1640 C CA . ASP A 1 214 ? -7.290 -0.706 19.974 1.00 93.00 214 ASP A CA 1
ATOM 1641 C C . ASP A 1 214 ? -6.229 0.102 19.212 1.00 93.00 214 ASP A C 1
ATOM 1643 O O . ASP A 1 214 ? -5.216 -0.454 18.779 1.00 93.00 214 ASP A O 1
ATOM 1647 N N . ASP A 1 215 ? -6.469 1.397 18.970 1.00 94.44 215 ASP A N 1
ATOM 1648 C CA . ASP A 1 215 ? -5.643 2.253 18.106 1.00 94.44 215 ASP A CA 1
ATOM 1649 C C . ASP A 1 215 ? -5.433 1.693 16.680 1.00 94.44 215 ASP A C 1
ATOM 1651 O O . ASP A 1 215 ? -4.590 2.167 15.907 1.00 94.44 215 ASP A O 1
ATOM 1655 N N . ALA A 1 216 ? -6.235 0.700 16.282 1.00 93.62 216 ALA A N 1
ATOM 1656 C CA . ALA A 1 216 ? -6.116 0.004 15.004 1.00 93.62 216 ALA A CA 1
ATOM 1657 C C . ALA A 1 216 ? -6.323 0.955 13.815 1.00 93.62 216 ALA A C 1
ATOM 1659 O O . ALA A 1 216 ? -5.737 0.770 12.746 1.00 93.62 216 ALA A O 1
ATOM 1660 N N . TRP A 1 217 ? -7.098 2.027 14.007 1.00 96.38 217 TRP A N 1
ATOM 1661 C CA . TRP A 1 217 ? -7.324 3.058 12.994 1.00 96.38 217 TRP A CA 1
ATOM 1662 C C . TRP A 1 217 ? -6.024 3.722 12.519 1.00 96.38 217 TRP A C 1
ATOM 1664 O O . TRP A 1 217 ? -5.928 4.055 11.341 1.00 96.38 217 TRP A O 1
ATOM 1674 N N . LYS A 1 218 ? -4.999 3.859 13.376 1.00 95.56 218 LYS A N 1
ATOM 1675 C CA . LYS A 1 218 ? -3.706 4.476 13.017 1.00 95.56 218 LYS A CA 1
ATOM 1676 C C . LYS A 1 218 ? -2.976 3.663 11.944 1.00 95.56 218 LYS A C 1
ATOM 1678 O O . LYS A 1 218 ? -2.417 4.225 11.001 1.00 95.56 218 LYS A O 1
ATOM 1683 N N . TYR A 1 219 ? -3.027 2.334 12.058 1.00 95.69 219 TYR A N 1
ATOM 1684 C CA . TYR A 1 219 ? -2.452 1.408 11.080 1.00 95.69 219 TYR A CA 1
ATOM 1685 C C . TYR A 1 219 ? -3.124 1.555 9.708 1.00 95.69 219 TYR A C 1
ATOM 1687 O O . TYR A 1 219 ? -2.455 1.742 8.689 1.00 95.69 219 TYR A O 1
ATOM 1695 N N . TYR A 1 220 ? -4.455 1.543 9.689 1.00 96.62 220 TYR A N 1
ATOM 1696 C CA . TYR A 1 220 ? -5.237 1.683 8.462 1.00 96.62 220 TYR A CA 1
ATOM 1697 C C . TYR A 1 220 ? -5.138 3.088 7.853 1.00 96.62 220 TYR A C 1
ATOM 1699 O O . TYR A 1 220 ? -5.050 3.224 6.631 1.00 96.62 220 TYR A O 1
ATOM 1707 N N . ALA A 1 221 ? -5.083 4.133 8.681 1.00 96.12 221 ALA A N 1
ATOM 1708 C CA . ALA A 1 221 ? -4.899 5.513 8.243 1.00 96.12 221 ALA A CA 1
ATOM 1709 C C . ALA A 1 221 ? -3.573 5.692 7.491 1.00 96.12 221 ALA A C 1
ATOM 1711 O O . ALA A 1 221 ? -3.563 6.266 6.400 1.00 96.12 221 ALA A O 1
ATOM 1712 N N . ALA A 1 222 ? -2.476 5.124 8.006 1.00 93.88 222 ALA A N 1
ATOM 1713 C CA . ALA A 1 222 ? -1.181 5.147 7.329 1.00 93.88 222 ALA A CA 1
ATOM 1714 C C . ALA A 1 222 ? -1.229 4.454 5.952 1.00 93.88 222 ALA A C 1
ATOM 1716 O O . ALA A 1 222 ? -0.674 4.962 4.973 1.00 93.88 222 ALA A O 1
ATOM 1717 N N . HIS A 1 223 ? -1.936 3.323 5.841 1.00 94.44 223 HIS A N 1
ATOM 1718 C CA . HIS A 1 223 ? -2.117 2.625 4.565 1.00 94.44 223 HIS A CA 1
ATOM 1719 C C . HIS A 1 223 ? -2.976 3.404 3.566 1.00 94.44 223 HIS A C 1
ATOM 1721 O O . HIS A 1 223 ? -2.627 3.464 2.384 1.00 94.44 223 HIS A O 1
ATOM 1727 N N . LEU A 1 224 ? -4.052 4.049 4.023 1.00 95.25 224 LEU A N 1
ATOM 1728 C CA . LEU A 1 224 ? -4.862 4.926 3.178 1.00 95.25 224 LEU A CA 1
ATOM 1729 C C . LEU A 1 224 ? -4.067 6.133 2.684 1.00 95.25 224 LEU A C 1
ATOM 1731 O O . LEU A 1 224 ? -4.157 6.489 1.509 1.00 95.25 224 LEU A O 1
ATOM 1735 N N . GLU A 1 225 ? -3.264 6.757 3.544 1.00 93.38 225 GLU A N 1
ATOM 1736 C CA . GLU A 1 225 ? -2.417 7.879 3.148 1.00 93.38 225 GLU A CA 1
ATOM 1737 C C . GLU A 1 225 ? -1.377 7.448 2.105 1.00 93.38 225 GLU A C 1
ATOM 1739 O O . GLU A 1 225 ? -1.198 8.105 1.073 1.00 93.38 225 GLU A O 1
ATOM 1744 N N . GLN A 1 226 ? -0.735 6.297 2.325 1.00 92.00 226 GLN A N 1
ATOM 1745 C CA . GLN A 1 226 ? 0.195 5.713 1.367 1.00 92.00 226 GLN A CA 1
ATOM 1746 C C . GLN A 1 226 ? -0.493 5.450 0.015 1.00 92.00 226 GLN A C 1
ATOM 1748 O O . GLN A 1 226 ? 0.045 5.824 -1.032 1.00 92.00 226 GLN A O 1
ATOM 1753 N N . ALA A 1 227 ? -1.694 4.869 0.023 1.00 93.19 227 ALA A N 1
ATOM 1754 C CA . ALA A 1 227 ? -2.481 4.601 -1.178 1.00 93.19 227 ALA A CA 1
ATOM 1755 C C . ALA A 1 227 ? -2.859 5.895 -1.925 1.00 93.19 227 ALA A C 1
ATOM 1757 O O . ALA A 1 227 ? -2.647 5.993 -3.137 1.00 93.19 227 ALA A O 1
ATOM 1758 N N . LYS A 1 228 ? -3.302 6.940 -1.207 1.00 93.19 228 LYS A N 1
ATOM 1759 C CA . LYS A 1 228 ? -3.577 8.276 -1.774 1.00 93.19 228 LYS A CA 1
ATOM 1760 C C . LYS A 1 228 ? -2.337 8.865 -2.454 1.00 93.19 228 LYS A C 1
ATOM 1762 O O . LYS A 1 228 ? -2.420 9.348 -3.586 1.00 93.19 228 LYS A O 1
ATOM 1767 N N . ARG A 1 229 ? -1.167 8.793 -1.806 1.00 91.81 229 ARG A N 1
ATOM 1768 C CA . ARG A 1 229 ? 0.112 9.262 -2.375 1.00 91.81 229 ARG A CA 1
ATOM 1769 C C . ARG A 1 229 ? 0.477 8.495 -3.649 1.00 91.81 229 ARG A C 1
ATOM 1771 O O . ARG A 1 229 ? 0.885 9.110 -4.637 1.00 91.81 229 ARG A O 1
ATOM 1778 N N . HIS A 1 230 ? 0.299 7.172 -3.656 1.00 89.38 230 HIS A N 1
ATOM 1779 C CA . HIS A 1 230 ? 0.530 6.350 -4.846 1.00 89.38 230 HIS A CA 1
ATOM 1780 C C . HIS A 1 230 ? -0.415 6.715 -5.990 1.00 89.38 230 HIS A C 1
ATOM 1782 O O . HIS A 1 230 ? 0.050 6.953 -7.104 1.00 89.38 230 HIS A O 1
ATOM 1788 N N . GLN A 1 231 ? -1.715 6.830 -5.726 1.00 91.81 231 GLN A N 1
ATOM 1789 C CA . GLN A 1 231 ? -2.696 7.207 -6.740 1.00 91.81 231 GLN A CA 1
ATOM 1790 C C . GLN A 1 231 ? -2.399 8.598 -7.317 1.00 91.81 231 GLN A C 1
ATOM 1792 O O . GLN A 1 231 ? -2.399 8.777 -8.535 1.00 91.81 231 GLN A O 1
ATOM 1797 N N . ALA A 1 232 ? -2.058 9.572 -6.467 1.00 92.75 232 ALA A N 1
ATOM 1798 C CA . ALA A 1 232 ? -1.660 10.907 -6.905 1.00 92.75 232 ALA A CA 1
ATOM 1799 C C . ALA A 1 232 ? -0.422 10.870 -7.816 1.00 92.75 232 ALA A C 1
ATOM 1801 O O . ALA A 1 232 ? -0.378 11.572 -8.829 1.00 92.75 232 ALA A O 1
ATOM 1802 N N . LYS A 1 233 ? 0.567 10.024 -7.499 1.00 90.44 233 LYS A N 1
ATOM 1803 C CA . LYS A 1 233 ? 1.749 9.812 -8.346 1.00 90.44 233 LYS A CA 1
ATOM 1804 C C . LYS A 1 233 ? 1.367 9.228 -9.709 1.00 90.44 233 LYS A C 1
ATOM 1806 O O . LYS A 1 233 ? 1.770 9.785 -10.726 1.00 90.44 233 LYS A O 1
ATOM 1811 N N . VAL A 1 234 ? 0.542 8.181 -9.738 1.00 89.31 234 VAL A N 1
ATOM 1812 C CA . VAL A 1 234 ? 0.064 7.555 -10.985 1.00 89.31 234 VAL A CA 1
ATOM 1813 C C . VAL A 1 234 ? -0.699 8.557 -11.848 1.00 89.31 234 VAL A C 1
ATOM 1815 O O . VAL A 1 234 ? -0.468 8.644 -13.051 1.00 89.31 234 VAL A O 1
ATOM 1818 N N . LEU A 1 235 ? -1.579 9.362 -11.249 1.00 91.69 235 LEU A N 1
ATOM 1819 C CA . LEU A 1 235 ? -2.321 10.396 -11.971 1.00 91.69 235 LEU A CA 1
ATOM 1820 C C . LEU A 1 235 ? -1.389 11.461 -12.564 1.00 91.69 235 LEU A C 1
ATOM 1822 O O . LEU A 1 235 ? -1.592 11.879 -13.705 1.00 91.69 235 LEU A O 1
ATOM 1826 N N . ARG A 1 236 ? -0.352 11.880 -11.827 1.00 93.25 236 ARG A N 1
ATOM 1827 C CA . ARG A 1 236 ? 0.677 12.807 -12.334 1.00 93.25 236 ARG A CA 1
ATOM 1828 C C . ARG A 1 236 ? 1.453 12.203 -13.502 1.00 93.25 236 ARG A C 1
ATOM 1830 O O . ARG A 1 236 ? 1.646 12.876 -14.511 1.00 93.25 236 ARG A O 1
ATOM 1837 N N . GLU A 1 237 ? 1.867 10.945 -13.390 1.00 90.00 237 GLU A N 1
ATOM 1838 C CA . GLU A 1 237 ? 2.574 10.230 -14.458 1.00 90.00 237 GLU A CA 1
ATOM 1839 C C . GLU A 1 237 ? 1.699 10.069 -15.703 1.00 90.00 237 GLU A C 1
ATOM 1841 O O . GLU A 1 237 ? 2.152 10.364 -16.808 1.00 90.00 237 GLU A O 1
ATOM 1846 N N . ARG A 1 238 ? 0.424 9.709 -15.529 1.00 91.12 238 ARG A N 1
ATOM 1847 C CA . ARG A 1 238 ? -0.544 9.600 -16.625 1.00 91.12 238 ARG A CA 1
ATOM 1848 C C . ARG A 1 238 ? -0.724 10.930 -17.354 1.00 91.12 238 ARG A C 1
ATOM 1850 O O . ARG A 1 238 ? -0.612 10.960 -18.575 1.00 91.12 238 ARG A O 1
ATOM 1857 N N . LYS A 1 239 ? -0.931 12.030 -16.619 1.00 94.56 239 LYS A N 1
ATOM 1858 C CA . LYS A 1 239 ? -1.023 13.383 -17.201 1.00 94.56 239 LYS A CA 1
ATOM 1859 C C . LYS A 1 239 ? 0.251 13.768 -17.957 1.00 94.56 239 LYS A C 1
ATOM 1861 O O . LYS A 1 239 ? 0.180 14.356 -19.028 1.00 94.56 239 LYS A O 1
ATOM 1866 N N . ARG A 1 240 ? 1.425 13.403 -17.429 1.00 94.00 240 ARG A N 1
ATOM 1867 C CA . ARG A 1 240 ? 2.718 13.655 -18.084 1.00 94.00 240 ARG A CA 1
ATOM 1868 C C . ARG A 1 240 ? 2.887 12.858 -19.383 1.00 94.00 240 ARG A C 1
ATOM 1870 O O . ARG A 1 240 ? 3.505 13.355 -20.318 1.00 94.00 240 ARG A O 1
ATOM 1877 N N . GLN A 1 241 ? 2.376 11.630 -19.437 1.00 90.69 241 GLN A N 1
ATOM 1878 C CA . GLN A 1 241 ? 2.497 10.741 -20.599 1.00 90.69 241 GLN A CA 1
ATOM 1879 C C . GLN A 1 241 ? 1.439 11.002 -21.678 1.00 90.69 241 GLN A C 1
ATOM 1881 O O . GLN A 1 241 ? 1.673 10.703 -22.847 1.00 90.69 241 GLN A O 1
ATOM 1886 N N . GLU A 1 242 ? 0.301 11.588 -21.311 1.00 94.00 242 GLU A N 1
ATOM 1887 C CA . GLU A 1 242 ? -0.819 11.875 -22.208 1.00 94.00 242 GLU A CA 1
ATOM 1888 C C . GLU A 1 242 ? -0.437 12.542 -23.549 1.00 94.00 242 GLU A C 1
ATOM 1890 O O . GLU A 1 242 ? -0.863 12.026 -24.584 1.00 94.00 242 GLU A O 1
ATOM 1895 N N . PRO A 1 243 ? 0.386 13.610 -23.613 1.00 93.62 243 PRO A N 1
ATOM 1896 C CA . PRO A 1 243 ? 0.752 14.220 -24.894 1.00 93.62 243 PRO A CA 1
ATOM 1897 C C . PRO A 1 243 ? 1.574 13.285 -25.791 1.00 93.62 243 PRO A C 1
ATOM 1899 O O . PRO A 1 243 ? 1.381 13.271 -27.006 1.00 93.62 243 PRO A O 1
ATOM 1902 N N . ALA A 1 244 ? 2.462 12.473 -25.209 1.00 91.00 244 ALA A N 1
ATOM 1903 C CA . ALA A 1 244 ? 3.259 11.508 -25.963 1.00 91.00 244 ALA A CA 1
ATOM 1904 C C . ALA A 1 244 ? 2.380 10.392 -26.543 1.00 91.00 244 ALA A C 1
ATOM 1906 O O . ALA A 1 244 ? 2.540 10.026 -27.706 1.00 91.00 244 ALA A O 1
ATOM 1907 N N . VAL A 1 245 ? 1.413 9.901 -25.759 1.00 89.44 245 VAL A N 1
ATOM 1908 C CA . VAL A 1 245 ? 0.439 8.898 -26.213 1.00 89.44 245 VAL A CA 1
ATOM 1909 C C . VAL A 1 245 ? -0.451 9.469 -27.317 1.00 89.44 245 VAL A C 1
ATOM 1911 O O . VAL A 1 245 ? -0.600 8.834 -28.357 1.00 89.44 245 VAL A O 1
ATOM 1914 N N . ARG A 1 246 ? -0.978 10.691 -27.147 1.00 92.31 246 ARG A N 1
ATOM 1915 C CA . ARG A 1 246 ? -1.782 11.370 -28.179 1.00 92.31 246 ARG A CA 1
ATOM 1916 C C . ARG A 1 246 ? -1.000 11.546 -29.484 1.00 92.31 246 ARG A C 1
ATOM 1918 O O . ARG A 1 246 ? -1.531 11.240 -30.545 1.00 92.31 246 ARG A O 1
ATOM 1925 N N . LYS A 1 247 ? 0.269 11.967 -29.412 1.00 92.00 247 LYS A N 1
ATOM 1926 C CA . LYS A 1 247 ? 1.145 12.092 -30.590 1.00 92.00 247 LYS A CA 1
ATOM 1927 C C . LYS A 1 247 ? 1.380 10.748 -31.284 1.00 92.00 247 LYS A C 1
ATOM 1929 O O . LYS A 1 247 ? 1.407 10.706 -32.506 1.00 92.00 247 LYS A O 1
ATOM 1934 N N . ALA A 1 248 ? 1.549 9.670 -30.521 1.00 89.69 248 ALA A N 1
ATOM 1935 C CA . ALA A 1 248 ? 1.757 8.331 -31.069 1.00 89.69 248 ALA A CA 1
ATOM 1936 C C . ALA A 1 248 ? 0.488 7.723 -31.696 1.00 89.69 248 ALA A C 1
ATOM 1938 O O . ALA A 1 248 ? 0.599 6.862 -32.563 1.00 89.69 248 ALA A O 1
ATOM 1939 N N . MET A 1 249 ? -0.701 8.139 -31.249 1.00 91.62 249 MET A N 1
ATOM 1940 C CA . MET A 1 249 ? -1.981 7.625 -31.751 1.00 91.62 249 MET A CA 1
ATOM 1941 C C . MET A 1 249 ? -2.483 8.319 -33.020 1.00 91.62 249 MET A C 1
ATOM 1943 O O . MET A 1 249 ? -3.308 7.743 -33.725 1.00 91.62 249 MET A O 1
ATOM 1947 N N . LEU A 1 250 ? -2.020 9.533 -33.322 1.00 90.69 250 LEU A N 1
ATOM 1948 C CA . LEU A 1 250 ? -2.403 10.207 -34.560 1.00 90.69 250 LEU A CA 1
ATOM 1949 C C . LEU A 1 250 ? -1.679 9.553 -35.752 1.00 90.69 250 LEU A C 1
ATOM 1951 O O . LEU A 1 250 ? -0.455 9.395 -35.701 1.00 90.69 250 LEU A O 1
ATOM 1955 N N . PRO A 1 251 ? -2.398 9.166 -36.824 1.00 76.62 251 PRO A N 1
ATOM 1956 C CA . PRO A 1 251 ? -1.769 8.625 -38.020 1.00 76.62 251 PRO A CA 1
ATOM 1957 C C . PRO A 1 251 ? -0.828 9.679 -38.609 1.00 76.62 251 PRO A C 1
ATOM 1959 O O . PRO A 1 251 ? -1.203 10.840 -38.771 1.00 76.62 251 PRO A O 1
ATOM 1962 N N . SER A 1 252 ? 0.410 9.280 -38.911 1.00 82.62 252 SER A N 1
ATOM 1963 C CA . SER A 1 252 ? 1.364 10.149 -39.599 1.00 82.62 252 SER A CA 1
ATOM 1964 C C . SER A 1 252 ? 0.794 10.480 -40.974 1.00 82.62 252 SER A C 1
ATOM 1966 O O . SER A 1 252 ? 0.812 9.621 -41.855 1.00 82.62 252 SER A O 1
ATOM 1968 N N . SER A 1 253 ? 0.280 11.699 -41.149 1.00 72.31 253 SER A N 1
ATOM 1969 C CA . SER A 1 253 ? -0.068 12.219 -42.471 1.00 72.31 253 SER A CA 1
ATOM 1970 C C . SER A 1 253 ? 1.187 12.130 -43.334 1.00 72.31 253 SER A C 1
ATOM 1972 O O . SER A 1 253 ? 2.215 12.708 -42.976 1.00 72.31 253 SER A O 1
ATOM 1974 N N . LYS A 1 254 ? 1.121 11.324 -44.391 1.00 59.62 254 LYS A N 1
ATOM 1975 C CA . LYS A 1 254 ? 2.129 11.289 -45.449 1.00 59.62 254 LYS A CA 1
ATOM 1976 C C . LYS A 1 254 ? 1.772 12.312 -46.511 1.00 59.62 254 LYS A C 1
ATOM 1978 O O . LYS A 1 254 ? 0.554 12.551 -46.676 1.00 59.62 254 LYS A O 1
#

Secondary structure (DSSP, 8-state):
-------PPPPPPPPPPPPP-----------------------EEEE---SGGGTSTT---EEEES-HHHHHTTS-SSPPTTS-------PPP--HHHHHHHHTTHHHHHHHHHH----PPPHHHHHHHHHHT-TT-PPP--SSHHHHHHHHHHHHHHSPPPP-S-----SSGGGGSTTSHHHHHHHHHHHHHHHHHHHHHH-HHHHHHHHHHH-HHHHHHHHHHHHHHHHHHHHHHHHHHHHHHHHHHS----

Foldseek 3Di:
DDDDDDDDDDDDDDDDDDDDDDDDDDDDDPDDPPPDPPPPQPWDWAWDPPVCCVPPPPDTDTDGPPDVVVVVVVPDPDDDPPDPPPPDPDPPPPDPVQVVLVVCVHPVVVVVVVVPPDPDPDPVRVVVVVVVPDPDDDPPDDDPVVVVLLVVLLVLLLDDQFQLAQDDDPDDPCPCVCVDPSNVVSVVLVVVSVVLSVCCVVPVVVSSVVCVVVVVSVVNSVSSVNRVVNVVVVVVVCVVCVVVVVVVPDPPDD

Sequence (254 aa):
SRVARARGRRPPRAPDPVRPLGVRGRAATRGGRVQAPLREAMFALRKINNNYSDFAGTRSDFVVVGHPEFNLGKVQEGFPKGWDESKVKSLPKRSLVGDRMIRTGGHQEHIRRVAQMGVRPSYKERVLSRARSEPGLAPPKQDAGEAAALGEFISALNGPLPPCSPPRVTAGYANHISSQPVCKYYSAVEEELDGLRRRLQVAPDATKAELAADDAWKYYAAHLEQAKRHQAKVLRERKRQEPAVRKAMLPSSK

Radius of gyration: 31.92 Å; chains: 1; bounding box: 68×65×88 Å

pLDDT: mean 76.73, std 16.78, range [40.56, 98.19]